Protein AF-0000000079817718 (afdb_homodimer)

Radius of gyration: 21.19 Å; Cα contacts (8 Å, |Δi|>4): 277; chains: 2; bounding box: 48×64×36 Å

Organism: NCBI:txid1608957

Sequence (232 aa):
MNALGEYIRTRREQLHDDDPAFSLRRTAQRIGVGAAYLSQVETGKQIPTNDRITALAEDLDLDPDTTLAMAGRVADDIVAVIAARPALFTDLIRQLRDLPDHAVARVVREVADGDWMNALGEYIRTRREQLHDDDPAFSLRRTAQRIGVGAAYLSQVETGKQIPTNDRITALAEDLDLDPDTTLAMAGRVADDIVAVIAARPALFTDLIRQLRDLPDHAVARVVREVADGDW

pLDDT: mean 95.84, std 6.9, range [46.47, 98.69]

Secondary structure (DSSP, 8-state):
--HHHHHHHHHHHHHHHH-GGGSHHHHHHHTTS-HHHHHHHHTTS----HHHHHHHHHHTT--HHHHHHHTT---HHHHHHHHHSHHHHHHHHHHHTTS-HHHHHHHHHHHHH---/--HHHHHHHHHHHHHHHH-GGGSHHHHHHHTTS-HHHHHHHHTTS----HHHHHHHHHHTT--HHHHHHHTT---HHHHHHHHHSHHHHHHHHHHHTTS-HHHHHHHHHHHHH---

InterPro domains:
  IPR001387 Cro/C1-type, helix-turn-helix domain [PS50943] (28-68)
  IPR001387 Cro/C1-type, helix-turn-helix domain [SM00530] (7-67)
  IPR001387 Cro/C1-type, helix-turn-helix domain [cd00093] (5-65)
  IPR010982 Lambda repressor-like, DNA-binding domain superfamily [G3DSA:1.10.260.40] (1-75)
  IPR010982 Lambda repressor-like, DNA-binding domain superfamily [SSF47413] (2-68)

Solvent-accessible surface area (backbone atoms only — not comparable to full-atom values): 12522 Å² total; per-residue (Å²): 112,38,66,36,14,46,55,51,43,53,52,36,50,60,49,24,76,79,34,74,66,35,35,69,56,48,42,18,52,76,71,70,49,49,44,67,55,50,51,29,28,36,54,47,77,40,84,73,53,72,68,53,47,37,50,52,18,56,74,65,75,42,59,42,54,54,50,33,20,47,68,66,36,72,54,68,70,58,39,50,52,34,32,74,42,27,73,62,45,54,53,40,52,63,66,50,62,83,48,54,70,72,54,53,50,48,52,41,49,48,61,71,68,46,85,115,109,38,65,36,13,46,53,51,43,54,52,36,50,60,48,24,77,79,33,75,67,35,35,69,56,50,41,18,51,76,71,71,48,50,45,67,55,49,50,30,29,37,53,47,76,38,84,73,52,70,68,52,48,36,49,51,19,56,75,66,74,43,58,41,56,55,50,32,18,47,67,66,34,71,54,68,71,59,41,49,54,36,34,74,42,28,72,61,44,54,53,39,52,60,65,50,61,81,49,54,69,71,55,54,52,49,53,39,48,46,60,70,68,46,85,116

Structure (mmCIF, N/CA/C/O backbone):
data_AF-0000000079817718-model_v1
#
loop_
_entity.id
_entity.type
_entity.pdbx_description
1 polymer 'Transcriptional regulator, XRE family'
#
loop_
_atom_site.group_PDB
_atom_site.id
_atom_site.type_symbol
_atom_site.label_atom_id
_atom_site.label_alt_id
_atom_site.label_comp_id
_atom_site.label_asym_id
_atom_site.label_entity_id
_atom_s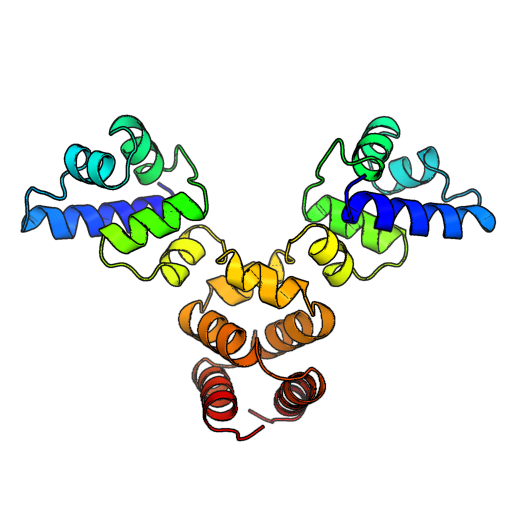ite.label_seq_id
_atom_site.pdbx_PDB_ins_code
_atom_site.Cartn_x
_atom_site.Cartn_y
_atom_site.Cartn_z
_atom_site.occupancy
_atom_site.B_iso_or_equiv
_atom_site.auth_seq_id
_atom_site.auth_comp_id
_atom_site.auth_asym_id
_atom_site.auth_atom_id
_atom_site.pdbx_PDB_model_num
ATOM 1 N N . MET A 1 1 ? 9.812 20.531 -8.172 1 69.69 1 MET A N 1
ATOM 2 C CA . MET A 1 1 ? 9.203 20.266 -6.867 1 69.69 1 MET A CA 1
ATOM 3 C C . MET A 1 1 ? 8.156 19.172 -6.973 1 69.69 1 MET A C 1
ATOM 5 O O . MET A 1 1 ? 7.488 19.031 -8 1 69.69 1 MET A O 1
ATOM 9 N N . ASN A 1 2 ? 8.297 18.125 -6.09 1 87.38 2 ASN A N 1
ATOM 10 C CA . ASN A 1 2 ? 7.281 17.062 -6.109 1 87.38 2 ASN A CA 1
ATOM 11 C C . ASN A 1 2 ? 6.141 17.375 -5.145 1 87.38 2 ASN A C 1
ATOM 13 O O . ASN A 1 2 ? 6.238 18.297 -4.332 1 87.38 2 ASN A O 1
ATOM 17 N N . ALA A 1 3 ? 5 16.781 -5.355 1 94.31 3 ALA A N 1
ATOM 18 C CA . ALA A 1 3 ? 3.775 17.078 -4.621 1 94.31 3 ALA A CA 1
ATOM 19 C C . ALA A 1 3 ? 3.994 16.953 -3.115 1 94.31 3 ALA A C 1
ATOM 21 O O . ALA A 1 3 ? 3.543 17.812 -2.348 1 94.31 3 ALA A O 1
ATOM 22 N N . LEU A 1 4 ? 4.75 15.938 -2.705 1 97.94 4 LEU A N 1
ATOM 23 C CA . LEU A 1 4 ? 5.008 15.742 -1.282 1 97.94 4 LEU A CA 1
ATOM 24 C C . LEU A 1 4 ? 5.855 16.875 -0.724 1 97.94 4 LEU A C 1
ATOM 26 O O . LEU A 1 4 ? 5.516 17.469 0.304 1 97.94 4 LEU A O 1
ATOM 30 N N . GLY A 1 5 ? 6.91 17.125 -1.369 1 98 5 GLY A N 1
ATOM 31 C CA . GLY A 1 5 ? 7.812 18.172 -0.922 1 98 5 GLY A CA 1
ATOM 32 C C . GLY A 1 5 ? 7.133 19.531 -0.788 1 98 5 GLY A C 1
ATOM 33 O O . GLY A 1 5 ? 7.305 20.219 0.218 1 98 5 GLY A O 1
ATOM 34 N N . GLU A 1 6 ? 6.375 19.922 -1.762 1 97.31 6 GLU A N 1
ATOM 35 C CA . GLU A 1 6 ? 5.656 21.188 -1.752 1 97.31 6 GLU A CA 1
ATOM 36 C C . GLU A 1 6 ? 4.637 21.234 -0.614 1 97.31 6 GLU A C 1
ATOM 38 O O . GLU A 1 6 ? 4.48 22.266 0.042 1 97.31 6 GLU A O 1
ATOM 43 N N . TYR A 1 7 ? 3.963 20.141 -0.404 1 97.94 7 TYR A N 1
ATOM 44 C CA . TYR A 1 7 ? 2.967 20.016 0.656 1 97.94 7 TYR A CA 1
ATOM 45 C C . TYR A 1 7 ? 3.598 20.25 2.023 1 97.94 7 TYR A C 1
ATOM 47 O O . TYR A 1 7 ? 3.07 21.016 2.834 1 97.94 7 TYR A O 1
ATOM 55 N N . ILE A 1 8 ? 4.711 19.656 2.244 1 98.19 8 ILE A N 1
ATOM 56 C CA . ILE A 1 8 ? 5.445 19.766 3.502 1 98.19 8 ILE A CA 1
ATOM 57 C C . ILE A 1 8 ? 5.98 21.188 3.676 1 98.19 8 ILE A C 1
ATOM 59 O O . ILE A 1 8 ? 5.785 21.797 4.723 1 98.19 8 ILE A O 1
ATOM 63 N N . ARG A 1 9 ? 6.555 21.719 2.648 1 98.12 9 ARG A N 1
ATOM 64 C CA . ARG A 1 9 ? 7.16 23.047 2.705 1 98.12 9 ARG A CA 1
ATOM 65 C C . ARG A 1 9 ? 6.109 24.109 2.99 1 98.12 9 ARG A C 1
ATOM 67 O O . ARG A 1 9 ? 6.305 24.969 3.857 1 98.12 9 ARG A O 1
ATOM 74 N N . THR A 1 10 ? 5.07 24.031 2.248 1 98.31 10 THR A N 1
ATOM 75 C CA . THR A 1 10 ? 4 25.016 2.395 1 98.31 10 THR A CA 1
ATOM 76 C C . THR A 1 10 ? 3.477 25.031 3.828 1 98.31 10 THR A C 1
ATOM 78 O O . THR A 1 10 ? 3.34 26.109 4.426 1 98.31 10 THR A O 1
ATOM 81 N N . ARG A 1 11 ? 3.236 23.828 4.367 1 98.5 11 ARG A N 1
ATOM 82 C CA . ARG A 1 11 ? 2.727 23.75 5.73 1 98.5 11 ARG A CA 1
ATOM 83 C C . ARG A 1 11 ? 3.754 24.266 6.73 1 98.5 11 ARG A C 1
ATOM 85 O O . ARG A 1 11 ? 3.41 25.031 7.637 1 98.5 11 ARG A O 1
ATOM 92 N N . ARG A 1 12 ? 4.996 23.828 6.594 1 98.62 12 ARG A N 1
ATOM 93 C CA . ARG A 1 12 ? 6.047 24.266 7.504 1 98.62 12 ARG A CA 1
ATOM 94 C C . ARG A 1 12 ? 6.168 25.781 7.5 1 98.62 12 ARG A C 1
ATOM 96 O O . ARG A 1 12 ? 6.273 26.406 8.562 1 98.62 12 ARG A O 1
ATOM 103 N N . GLU A 1 13 ? 6.129 26.391 6.301 1 98.56 13 GLU A N 1
ATOM 104 C CA . GLU A 1 13 ? 6.273 27.844 6.168 1 98.56 13 GLU A CA 1
ATOM 105 C C . GLU A 1 13 ? 5.082 28.578 6.789 1 98.56 13 GLU A C 1
ATOM 107 O O . GLU A 1 13 ? 5.246 29.641 7.391 1 98.56 13 GLU A O 1
ATOM 112 N N . GLN A 1 14 ? 3.938 28.031 6.594 1 98.56 14 GLN A N 1
ATOM 113 C CA . GLN A 1 14 ? 2.754 28.609 7.227 1 98.56 14 GLN A CA 1
ATOM 114 C C . GLN A 1 14 ? 2.916 28.656 8.742 1 98.56 14 GLN A C 1
ATOM 116 O O . GLN A 1 14 ? 2.594 29.672 9.375 1 98.56 14 GLN A O 1
ATOM 121 N N . LEU A 1 15 ? 3.398 27.562 9.289 1 98.38 15 LEU A N 1
ATOM 122 C CA . LEU A 1 15 ? 3.596 27.484 10.734 1 98.38 15 LEU A CA 1
ATOM 123 C C . LEU A 1 15 ? 4.719 28.422 11.18 1 98.38 15 LEU A C 1
ATOM 125 O O . LEU A 1 15 ? 4.656 29.016 12.258 1 98.38 15 LEU A O 1
ATOM 129 N N . HIS A 1 16 ? 5.695 28.562 10.344 1 98.19 16 HIS A N 1
ATOM 130 C CA . HIS A 1 16 ? 6.859 29.391 10.648 1 98.19 16 HIS A CA 1
ATOM 131 C C . HIS A 1 16 ? 6.473 30.875 10.758 1 98.19 16 HIS A C 1
ATOM 133 O O . HIS A 1 16 ? 7.074 31.609 11.531 1 98.19 16 HIS A O 1
ATOM 139 N N . ASP A 1 17 ? 5.516 31.328 10.008 1 97.88 17 ASP A N 1
ATOM 140 C CA . ASP A 1 17 ? 5.039 32.688 10.047 1 97.88 17 ASP A CA 1
ATOM 141 C C . ASP A 1 17 ? 4.648 33.094 11.469 1 97.88 17 ASP A C 1
ATOM 143 O O . ASP A 1 17 ? 4.836 34.25 11.867 1 97.88 17 ASP A O 1
ATOM 147 N N . ASP A 1 18 ? 4.203 32.188 12.203 1 97.31 18 ASP A N 1
ATOM 148 C CA . ASP A 1 18 ? 3.703 32.469 13.539 1 97.31 18 ASP A CA 1
ATOM 149 C C . ASP A 1 18 ? 4.684 32 14.609 1 97.31 18 ASP A C 1
ATOM 151 O O . ASP A 1 18 ? 4.645 32.469 15.75 1 97.31 18 ASP A O 1
ATOM 155 N N . ASP A 1 19 ? 5.461 31.062 14.273 1 97.88 19 ASP A N 1
ATOM 156 C CA . ASP A 1 19 ? 6.34 30.422 15.25 1 97.88 19 ASP A CA 1
ATOM 157 C C . ASP A 1 19 ? 7.703 30.109 14.641 1 97.88 19 ASP A C 1
ATOM 159 O O . ASP A 1 19 ? 7.828 29.188 13.828 1 97.88 19 ASP A O 1
ATOM 163 N N . PRO A 1 20 ? 8.68 30.766 15.094 1 96.69 20 PRO A N 1
ATOM 164 C CA . PRO A 1 20 ? 10.023 30.578 14.539 1 96.69 20 PRO A CA 1
ATOM 165 C C . PRO A 1 20 ? 10.547 29.156 14.727 1 96.69 20 PRO A C 1
ATOM 167 O O . PRO A 1 20 ? 11.516 28.75 14.078 1 96.69 20 PRO A O 1
ATOM 170 N N . ALA A 1 21 ? 9.891 28.406 15.516 1 97.62 21 ALA A N 1
ATOM 171 C CA . ALA A 1 21 ? 10.305 27.031 15.773 1 97.62 21 ALA A CA 1
ATOM 172 C C . ALA A 1 21 ? 10.102 26.156 14.547 1 97.62 21 ALA A C 1
ATOM 174 O O . ALA A 1 21 ? 10.633 25.031 14.477 1 97.62 21 ALA A O 1
ATOM 175 N N . PHE A 1 22 ? 9.453 26.703 13.57 1 98.56 22 PHE A N 1
ATOM 176 C CA . PHE A 1 22 ? 9.18 25.891 12.391 1 98.56 22 PHE A CA 1
ATOM 177 C C . PHE A 1 22 ? 10.055 26.328 11.227 1 98.56 22 PHE A C 1
ATOM 179 O O . PHE A 1 22 ? 9.703 26.125 10.062 1 98.56 22 PHE A O 1
ATOM 186 N N . SER A 1 23 ? 11.234 26.906 11.562 1 98.5 23 SER A N 1
ATOM 187 C CA . SER A 1 23 ? 12.25 27.078 10.531 1 98.5 23 SER A CA 1
ATOM 188 C C . SER A 1 23 ? 12.727 25.719 10 1 98.5 23 SER A C 1
ATOM 190 O O . SER A 1 23 ? 12.484 24.688 10.625 1 98.5 23 SER A O 1
ATOM 192 N N . LEU A 1 24 ? 13.328 25.75 8.797 1 98.56 24 LEU A N 1
ATOM 193 C CA . LEU A 1 24 ? 13.836 24.5 8.227 1 98.56 24 LEU A CA 1
ATOM 194 C C . LEU A 1 24 ? 14.773 23.797 9.195 1 98.56 24 LEU A C 1
ATOM 196 O O . LEU A 1 24 ? 14.625 22.594 9.453 1 98.56 24 LEU A O 1
ATOM 200 N N . ARG A 1 25 ? 15.688 24.547 9.828 1 98.38 25 ARG A N 1
ATOM 201 C CA . ARG A 1 25 ? 16.703 23.984 10.719 1 98.38 25 ARG A CA 1
ATOM 202 C C . ARG A 1 25 ? 16.078 23.422 11.984 1 98.38 25 ARG A C 1
ATOM 204 O O . ARG A 1 25 ? 16.391 22.312 12.391 1 98.38 25 ARG A O 1
ATOM 211 N N . ARG A 1 26 ? 15.203 24.125 12.555 1 98.56 26 ARG A N 1
ATOM 212 C CA . ARG A 1 26 ? 14.594 23.688 13.812 1 98.56 26 ARG A CA 1
ATOM 213 C C . ARG A 1 26 ? 13.656 22.516 13.586 1 98.56 26 ARG A C 1
ATOM 215 O O . ARG A 1 26 ? 13.594 21.594 14.406 1 98.56 26 ARG A O 1
ATOM 222 N N . THR A 1 27 ? 12.891 22.516 12.523 1 98.5 27 THR A N 1
ATOM 223 C CA . THR A 1 27 ? 12.039 21.391 12.164 1 98.5 27 THR A CA 1
ATOM 224 C C . THR A 1 27 ? 12.875 20.125 11.953 1 98.5 27 THR A C 1
ATOM 226 O O . THR A 1 27 ? 12.547 19.062 12.477 1 98.5 27 THR A O 1
ATOM 229 N N . ALA A 1 28 ? 13.938 20.219 11.156 1 98.5 28 ALA A N 1
ATOM 230 C CA . ALA A 1 28 ? 14.836 19.109 10.883 1 98.5 28 ALA A CA 1
ATOM 231 C C . ALA A 1 28 ? 15.359 18.5 12.188 1 98.5 28 ALA A C 1
ATOM 233 O O . ALA A 1 28 ? 15.367 17.281 12.352 1 98.5 28 ALA A O 1
ATOM 234 N N . GLN A 1 29 ? 15.719 19.344 13.102 1 98.06 29 GLN A N 1
ATOM 235 C CA . GLN A 1 29 ? 16.234 18.906 14.391 1 98.06 29 GLN A CA 1
ATOM 236 C C . GLN A 1 29 ? 15.18 18.125 15.172 1 98.06 29 GLN A C 1
ATOM 238 O O . GLN A 1 29 ? 15.484 17.078 15.75 1 98.06 29 GLN A O 1
ATOM 243 N N . ARG A 1 30 ? 13.945 18.547 15.195 1 97.31 30 ARG A N 1
ATOM 244 C CA . ARG A 1 30 ? 12.875 17.922 15.953 1 97.31 30 ARG A CA 1
ATOM 245 C C . ARG A 1 30 ? 12.57 16.531 15.414 1 97.31 30 ARG A C 1
ATOM 247 O O . ARG A 1 30 ? 12.227 15.617 16.172 1 97.31 30 ARG A O 1
ATOM 254 N N . ILE A 1 31 ? 12.766 16.375 14.094 1 96.75 31 ILE A N 1
ATOM 255 C CA . ILE A 1 31 ? 12.414 15.086 13.531 1 96.75 31 ILE A CA 1
ATOM 256 C C . ILE A 1 31 ? 13.664 14.211 13.414 1 96.75 31 ILE A C 1
ATOM 258 O O . ILE A 1 31 ? 13.617 13.125 12.836 1 96.75 31 ILE A O 1
ATOM 262 N N . GLY A 1 32 ? 14.789 14.742 13.789 1 97.5 32 GLY A N 1
ATOM 263 C CA . GLY A 1 32 ? 15.992 13.938 13.953 1 97.5 32 GLY A CA 1
ATOM 264 C C . GLY A 1 32 ? 16.781 13.789 12.664 1 97.5 32 GLY A C 1
ATOM 265 O O . GLY A 1 32 ? 17.375 12.734 12.414 1 97.5 32 GLY A O 1
ATOM 266 N N . VAL A 1 33 ? 16.75 14.766 11.805 1 97.88 33 VAL A N 1
ATOM 267 C CA . VAL A 1 33 ? 17.516 14.719 10.57 1 97.88 33 VAL A CA 1
ATOM 268 C C . VAL A 1 33 ? 18.297 16.016 10.398 1 97.88 33 VAL A C 1
ATOM 270 O O . VAL A 1 33 ? 18.188 16.938 11.219 1 97.88 33 VAL A O 1
ATOM 273 N N . GLY A 1 34 ? 19.109 16.141 9.375 1 98.06 34 GLY A N 1
ATOM 274 C CA . GLY A 1 34 ? 19.828 17.359 9.047 1 98.06 34 GLY A CA 1
ATOM 275 C C . GLY A 1 34 ? 19.016 18.328 8.203 1 98.06 34 GLY A C 1
ATOM 276 O O . GLY A 1 34 ? 18.125 17.906 7.453 1 98.06 34 GLY A O 1
ATOM 277 N N . ALA A 1 35 ? 19.391 19.609 8.367 1 98.31 35 ALA A N 1
ATOM 278 C CA . ALA A 1 35 ? 18.688 20.641 7.594 1 98.31 35 ALA A CA 1
ATOM 279 C C . ALA A 1 35 ? 18.844 20.406 6.094 1 98.31 35 ALA A C 1
ATOM 281 O O . ALA A 1 35 ? 17.922 20.656 5.32 1 98.31 35 ALA A O 1
ATOM 282 N N . ALA A 1 36 ? 19.953 19.938 5.707 1 98.44 36 ALA A N 1
ATOM 283 C CA . ALA A 1 36 ? 20.188 19.656 4.289 1 98.44 36 ALA A CA 1
ATOM 284 C C . ALA A 1 36 ? 19.25 18.578 3.775 1 98.44 36 ALA A C 1
ATOM 286 O O . ALA A 1 36 ? 18.734 18.672 2.66 1 98.44 36 ALA A O 1
ATOM 287 N N . TYR A 1 37 ? 19.062 17.547 4.566 1 98.25 37 TYR A N 1
ATOM 288 C CA . TYR A 1 37 ? 18.156 16.469 4.215 1 98.25 37 TYR A CA 1
ATOM 289 C C . TYR A 1 37 ? 16.734 16.984 4.027 1 98.25 37 TYR A C 1
ATOM 291 O O . TYR A 1 37 ? 16.094 16.688 3.016 1 98.25 37 TYR A O 1
ATOM 299 N N . LEU A 1 38 ? 16.25 17.703 5.023 1 98.44 38 LEU A N 1
ATOM 300 C CA . LEU A 1 38 ? 14.883 18.219 4.934 1 98.44 38 LEU A CA 1
ATOM 301 C C . LEU A 1 38 ? 14.727 19.141 3.725 1 98.44 38 LEU A C 1
ATOM 303 O O . LEU A 1 38 ? 13.688 19.125 3.057 1 98.44 38 LEU A O 1
ATOM 307 N N . SER A 1 39 ? 15.734 19.969 3.396 1 98.44 39 SER A N 1
ATOM 308 C CA . SER A 1 39 ? 15.703 20.812 2.207 1 98.44 39 SER A CA 1
ATOM 309 C C . SER A 1 39 ? 15.547 19.969 0.939 1 98.44 39 SER A C 1
ATOM 311 O O . SER A 1 39 ? 14.758 20.312 0.057 1 98.44 39 SER A O 1
ATOM 313 N N . GLN A 1 40 ? 16.281 18.875 0.877 1 98.31 40 GLN A N 1
ATOM 314 C CA . GLN A 1 40 ? 16.219 18 -0.283 1 98.31 40 GLN A CA 1
ATOM 315 C C . GLN A 1 40 ? 14.836 17.344 -0.396 1 98.31 40 GLN A C 1
ATOM 317 O O . GLN A 1 40 ? 14.336 17.141 -1.502 1 98.31 40 GLN A O 1
ATOM 322 N N . VAL A 1 41 ? 14.227 16.984 0.72 1 98.06 41 VAL A N 1
ATOM 323 C CA . VAL A 1 41 ? 12.875 16.438 0.737 1 98.06 41 VAL A CA 1
ATOM 324 C C . VAL A 1 41 ? 11.891 17.469 0.201 1 98.06 41 VAL A C 1
ATOM 326 O O . VAL A 1 41 ? 11.078 17.172 -0.677 1 98.06 41 VAL A O 1
ATOM 329 N N . GLU A 1 42 ? 12.039 18.703 0.683 1 98.19 42 GLU A N 1
ATOM 330 C CA . GLU A 1 42 ? 11.078 19.75 0.34 1 98.19 42 GLU A CA 1
ATOM 331 C C . GLU A 1 42 ? 11.203 20.156 -1.124 1 98.19 42 GLU A C 1
ATOM 333 O O . GLU A 1 42 ? 10.242 20.641 -1.728 1 98.19 42 GLU A O 1
ATOM 338 N N . THR A 1 43 ? 12.414 19.953 -1.715 1 96.62 43 THR A N 1
ATOM 339 C CA . THR A 1 43 ? 12.648 20.359 -3.1 1 96.62 43 THR A CA 1
ATOM 340 C C . THR A 1 43 ? 12.531 19.156 -4.035 1 96.62 43 THR A C 1
ATOM 342 O O . THR A 1 43 ? 12.711 19.281 -5.246 1 96.62 43 THR A O 1
ATOM 345 N N . GLY A 1 44 ? 12.25 17.984 -3.527 1 96.44 44 GLY A N 1
ATOM 346 C CA . GLY A 1 44 ? 11.977 16.797 -4.336 1 96.44 44 GLY A CA 1
ATOM 347 C C . GLY A 1 44 ? 13.227 16.031 -4.711 1 96.44 44 GLY A C 1
ATOM 348 O O . GLY A 1 44 ? 13.164 15.086 -5.5 1 96.44 44 GLY A O 1
ATOM 349 N N . LYS A 1 45 ? 14.375 16.312 -4.102 1 96.94 45 LYS A N 1
ATOM 350 C CA . LYS A 1 45 ? 15.648 15.664 -4.418 1 96.94 45 LYS A CA 1
ATOM 351 C C . LYS A 1 45 ? 15.836 14.391 -3.602 1 96.94 45 LYS A C 1
ATOM 353 O O . LYS A 1 45 ? 16.688 13.562 -3.926 1 96.94 45 LYS A O 1
ATOM 358 N N . GLN A 1 46 ? 15.102 14.242 -2.564 1 96.44 46 GLN A N 1
ATOM 359 C CA . GLN A 1 46 ? 15.102 13.062 -1.704 1 96.44 46 GLN A CA 1
ATOM 360 C C . GLN A 1 46 ? 13.68 12.594 -1.413 1 96.44 46 GLN A C 1
ATOM 362 O O . GLN A 1 46 ? 12.812 13.398 -1.075 1 96.44 46 GLN A O 1
ATOM 367 N N . ILE A 1 47 ? 13.477 11.281 -1.563 1 92.25 47 ILE A N 1
ATOM 368 C CA . ILE A 1 47 ? 12.195 10.695 -1.195 1 92.25 47 ILE A CA 1
ATOM 369 C C . ILE A 1 47 ? 12.297 10.055 0.186 1 92.25 47 ILE A C 1
ATOM 371 O O . ILE A 1 47 ? 12.961 9.023 0.352 1 92.25 47 ILE A O 1
ATOM 375 N N . PRO A 1 48 ? 11.672 10.609 1.114 1 97.06 48 PRO A N 1
ATOM 376 C CA . PRO A 1 48 ? 11.773 10.078 2.475 1 97.06 48 PRO A CA 1
ATOM 377 C C . PRO A 1 48 ? 11.055 8.75 2.648 1 97.06 48 PRO A C 1
ATOM 379 O O . PRO A 1 48 ? 10.164 8.422 1.86 1 97.06 48 PRO A O 1
ATOM 382 N N . THR A 1 49 ? 11.453 7.91 3.615 1 96.75 49 THR A N 1
ATOM 383 C CA . THR A 1 49 ? 10.773 6.672 3.98 1 96.75 49 THR A CA 1
ATOM 384 C C . THR A 1 49 ? 9.398 6.965 4.574 1 96.75 49 THR A C 1
ATOM 386 O O . THR A 1 49 ? 9.086 8.109 4.91 1 96.75 49 THR A O 1
ATOM 389 N N . ASN A 1 50 ? 8.594 5.938 4.688 1 97.88 50 ASN A N 1
ATOM 390 C CA . ASN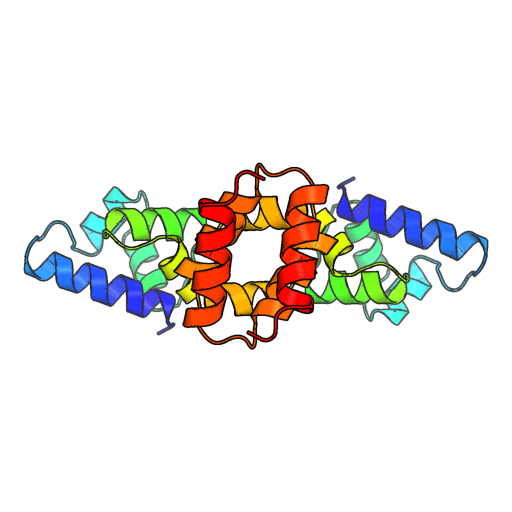 A 1 50 ? 7.281 6.082 5.305 1 97.88 50 ASN A CA 1
ATOM 391 C C . ASN A 1 50 ? 7.387 6.613 6.73 1 97.88 50 ASN A C 1
ATOM 393 O O . ASN A 1 50 ? 6.598 7.465 7.145 1 97.88 50 ASN A O 1
ATOM 397 N N . ASP A 1 51 ? 8.352 6.086 7.438 1 97.44 51 ASP A N 1
ATOM 398 C CA . ASP A 1 51 ? 8.539 6.508 8.82 1 97.44 51 ASP A CA 1
ATOM 399 C C . ASP A 1 51 ? 8.867 7.996 8.898 1 97.44 51 ASP A C 1
ATOM 401 O O . ASP A 1 51 ? 8.367 8.703 9.781 1 97.44 51 ASP A O 1
ATOM 405 N N . ARG A 1 52 ? 9.664 8.445 7.988 1 97.69 52 ARG A N 1
ATOM 406 C CA . ARG A 1 52 ? 10.055 9.852 7.977 1 97.69 52 ARG A CA 1
ATOM 407 C C . ARG A 1 52 ? 8.891 10.75 7.574 1 97.69 52 ARG A C 1
ATOM 409 O O . ARG A 1 52 ? 8.695 11.82 8.148 1 97.69 52 ARG A O 1
ATOM 416 N N . ILE A 1 53 ? 8.164 10.297 6.602 1 98.25 53 ILE A N 1
ATOM 417 C CA . ILE A 1 53 ? 6.984 11.047 6.176 1 98.25 53 ILE A CA 1
ATOM 418 C C . ILE A 1 53 ? 6 11.164 7.336 1 98.25 53 ILE A C 1
ATOM 420 O O . ILE A 1 53 ? 5.465 12.242 7.594 1 98.25 53 ILE A O 1
ATOM 424 N N . THR A 1 54 ? 5.805 10.086 8.031 1 98.5 54 THR A N 1
ATOM 425 C CA . THR A 1 54 ? 4.887 10.07 9.164 1 98.5 54 THR A CA 1
ATOM 426 C C . THR A 1 54 ? 5.367 11.008 10.266 1 98.5 54 THR A C 1
ATOM 428 O O . THR A 1 54 ? 4.586 11.789 10.812 1 98.5 54 THR A O 1
ATOM 431 N N . ALA A 1 55 ? 6.625 10.961 10.539 1 98.06 55 ALA A N 1
ATOM 432 C CA . ALA A 1 55 ? 7.195 11.836 11.562 1 98.06 55 ALA A CA 1
ATOM 433 C C . ALA A 1 55 ? 7.023 13.305 11.195 1 98.06 55 ALA A C 1
ATOM 435 O O . ALA A 1 55 ? 6.66 14.125 12.039 1 98.06 55 ALA A O 1
ATOM 436 N N . LEU A 1 56 ? 7.27 13.648 9.938 1 98.31 56 LEU A N 1
ATOM 437 C CA . LEU A 1 56 ? 7.117 15.016 9.461 1 98.31 56 LEU A CA 1
ATOM 438 C C . LEU A 1 56 ? 5.664 15.469 9.547 1 98.31 56 LEU A C 1
ATOM 440 O O . LEU A 1 56 ? 5.383 16.594 9.984 1 98.31 56 LEU A O 1
ATOM 444 N N . ALA A 1 57 ? 4.812 14.594 9.094 1 98.69 57 ALA A N 1
ATOM 445 C CA . ALA A 1 57 ? 3.385 14.906 9.141 1 98.69 57 ALA A CA 1
ATOM 446 C C . ALA A 1 57 ? 2.945 15.219 10.57 1 98.69 57 ALA A C 1
ATOM 448 O O . ALA A 1 57 ? 2.279 16.234 10.812 1 98.69 57 ALA A O 1
ATOM 449 N N . GLU A 1 58 ? 3.354 14.414 11.508 1 98.5 58 GLU A N 1
ATOM 450 C CA . GLU A 1 58 ? 2.996 14.594 12.914 1 98.5 58 GLU A CA 1
ATOM 451 C C . GLU A 1 58 ? 3.586 15.883 13.469 1 98.5 58 GLU A C 1
ATOM 453 O O . GLU A 1 58 ? 2.896 16.641 14.164 1 98.5 58 GLU A O 1
ATOM 458 N N . ASP A 1 59 ? 4.797 16.188 13.117 1 98.5 59 ASP A N 1
ATOM 459 C CA . ASP A 1 59 ? 5.469 17.391 13.586 1 98.5 59 ASP A CA 1
ATOM 460 C C . ASP A 1 59 ? 4.754 18.641 13.086 1 98.5 59 ASP A C 1
ATOM 462 O O . ASP A 1 59 ? 4.715 19.656 13.781 1 98.5 59 ASP A O 1
ATOM 466 N N . LEU A 1 60 ? 4.176 18.562 11.953 1 98.62 60 LEU A N 1
ATOM 467 C CA . LEU A 1 60 ? 3.588 19.719 11.297 1 98.62 60 LEU A CA 1
ATOM 468 C C . LEU A 1 60 ? 2.07 19.719 11.445 1 98.62 60 LEU A C 1
ATOM 470 O O . LEU A 1 60 ? 1.374 20.469 10.758 1 98.62 60 LEU A O 1
ATOM 474 N N . ASP A 1 61 ? 1.566 18.844 12.242 1 98 61 ASP A N 1
ATOM 475 C CA . ASP A 1 61 ? 0.137 18.719 12.516 1 98 61 ASP A CA 1
ATOM 476 C C . ASP A 1 61 ? -0.642 18.422 11.234 1 98 61 ASP A C 1
ATOM 478 O O . ASP A 1 61 ? -1.681 19.031 10.977 1 98 61 ASP A O 1
ATOM 482 N N . LEU A 1 62 ? -0.053 17.594 10.414 1 98.31 62 LEU A N 1
ATOM 483 C CA . LEU A 1 62 ? -0.696 17.062 9.219 1 98.31 62 LEU A CA 1
ATOM 484 C C . LEU A 1 62 ? -1.186 15.641 9.453 1 98.31 62 LEU A C 1
ATOM 486 O O . LEU A 1 62 ? -0.678 14.945 10.328 1 98.31 62 LEU A O 1
ATOM 490 N N . ASP A 1 63 ? -2.195 15.211 8.648 1 98.38 63 ASP A N 1
ATOM 491 C CA . ASP A 1 63 ? -2.637 13.812 8.672 1 98.38 63 ASP A CA 1
ATOM 492 C C . ASP A 1 63 ? -1.62 12.906 7.98 1 98.38 63 ASP A C 1
ATOM 494 O O . ASP A 1 63 ? -1.314 13.094 6.801 1 98.38 63 ASP A O 1
ATOM 498 N N . PRO A 1 64 ? -1.101 11.93 8.719 1 98.38 64 PRO A N 1
ATOM 499 C CA . PRO A 1 64 ? -0.054 11.078 8.148 1 98.38 64 PRO A CA 1
ATOM 500 C C . PRO A 1 64 ? -0.518 10.336 6.898 1 98.38 64 PRO A C 1
ATOM 502 O O . PRO A 1 64 ? 0.237 10.219 5.93 1 98.38 64 PRO A O 1
ATOM 505 N N . ASP A 1 65 ? -1.731 9.852 6.875 1 98.69 65 ASP A N 1
ATOM 506 C CA . ASP A 1 65 ? -2.219 9.094 5.73 1 98.69 65 ASP A CA 1
ATOM 507 C C . ASP A 1 65 ? -2.324 9.977 4.488 1 98.69 65 ASP A C 1
ATOM 509 O O . ASP A 1 65 ? -1.939 9.562 3.393 1 98.69 65 ASP A O 1
ATOM 513 N N . THR A 1 66 ? -2.855 11.156 4.695 1 98.19 66 THR A N 1
ATOM 514 C CA . THR A 1 66 ? -2.939 12.117 3.598 1 98.19 66 THR A CA 1
ATOM 515 C C . THR A 1 66 ? -1.546 12.508 3.111 1 98.19 66 THR A C 1
ATOM 517 O O . THR A 1 66 ? -1.317 12.641 1.907 1 98.19 66 THR A O 1
ATOM 520 N N . THR A 1 67 ? -0.587 12.688 4.035 1 98.56 67 THR A N 1
ATOM 521 C CA . THR A 1 67 ? 0.772 13.078 3.674 1 98.56 67 THR A CA 1
ATOM 522 C C . THR A 1 67 ? 1.461 11.961 2.893 1 98.56 67 THR A C 1
ATOM 524 O O . THR A 1 67 ? 2.117 12.219 1.88 1 98.56 67 THR A O 1
ATOM 527 N N . LEU A 1 68 ? 1.265 10.719 3.328 1 98.44 68 LEU A N 1
ATOM 528 C CA . LEU A 1 68 ? 1.79 9.57 2.6 1 98.44 68 LEU A CA 1
ATOM 529 C C . LEU A 1 68 ? 1.189 9.492 1.2 1 98.44 68 LEU A C 1
ATOM 531 O O . LEU A 1 68 ? 1.895 9.195 0.234 1 98.44 68 LEU A O 1
ATOM 535 N N . ALA A 1 69 ? -0.083 9.797 1.11 1 98 69 ALA A N 1
ATOM 536 C CA . ALA A 1 69 ? -0.779 9.758 -0.173 1 98 69 ALA A CA 1
ATOM 537 C C . ALA A 1 69 ? -0.158 10.742 -1.164 1 98 69 ALA A C 1
ATOM 539 O O . ALA A 1 69 ? -0.112 10.469 -2.367 1 98 69 ALA A O 1
ATOM 540 N N . MET A 1 70 ? 0.379 11.891 -0.626 1 96.75 70 MET A N 1
ATOM 541 C CA . MET A 1 70 ? 1.039 12.875 -1.479 1 96.75 70 MET A CA 1
ATOM 542 C C . MET A 1 70 ? 2.283 12.281 -2.133 1 96.75 70 MET A C 1
ATOM 544 O O . MET A 1 70 ? 2.734 12.758 -3.172 1 96.75 70 MET A O 1
ATOM 548 N N . ALA A 1 71 ? 2.846 11.273 -1.529 1 96.25 71 ALA A N 1
ATOM 549 C CA . ALA A 1 71 ? 4.016 10.586 -2.074 1 96.25 71 ALA A CA 1
ATOM 550 C C . ALA A 1 71 ? 3.605 9.336 -2.842 1 96.25 71 ALA A C 1
ATOM 552 O O . ALA A 1 71 ? 4.457 8.539 -3.246 1 96.25 71 ALA A O 1
ATOM 553 N N . GLY A 1 72 ? 2.271 9.102 -2.986 1 95.81 72 GLY A N 1
ATOM 554 C CA . GLY A 1 72 ? 1.811 7.883 -3.629 1 95.81 72 GLY A CA 1
ATOM 555 C C . GLY A 1 72 ? 2.041 6.641 -2.787 1 95.81 72 GLY A C 1
ATOM 556 O O . GLY A 1 72 ? 2.275 5.559 -3.322 1 95.81 72 GLY A O 1
ATOM 557 N N . ARG A 1 73 ? 1.959 6.82 -1.483 1 97.06 73 ARG A N 1
ATOM 558 C CA . ARG A 1 73 ? 2.23 5.719 -0.564 1 97.06 73 ARG A CA 1
ATOM 559 C C . ARG A 1 73 ? 1.07 5.52 0.406 1 97.06 73 ARG A C 1
ATOM 561 O O . ARG A 1 73 ? 0.191 6.375 0.516 1 97.06 73 ARG A O 1
ATOM 568 N N . VAL A 1 74 ? 1.105 4.348 0.988 1 98.12 74 VAL A N 1
ATOM 569 C CA . VAL A 1 74 ? 0.146 4.016 2.035 1 98.12 74 VAL A CA 1
ATOM 570 C C . VAL A 1 74 ? 0.89 3.566 3.293 1 98.12 74 VAL A C 1
ATOM 572 O O . VAL A 1 74 ? 2.037 3.123 3.217 1 98.12 74 VAL A O 1
ATOM 575 N N . ALA A 1 75 ? 0.251 3.801 4.469 1 98.25 75 ALA A N 1
ATOM 576 C CA . ALA A 1 75 ? 0.881 3.475 5.746 1 98.25 75 ALA A CA 1
ATOM 577 C C . ALA A 1 75 ? 1.191 1.983 5.84 1 98.25 75 ALA A C 1
ATOM 579 O O . ALA A 1 75 ? 0.451 1.154 5.305 1 98.25 75 ALA A O 1
ATOM 580 N N . ASP A 1 76 ? 2.234 1.665 6.59 1 97.81 76 ASP A N 1
ATOM 581 C CA . ASP A 1 76 ? 2.699 0.286 6.711 1 97.81 76 ASP A CA 1
ATOM 582 C C . ASP A 1 76 ? 1.633 -0.596 7.355 1 97.81 76 ASP A C 1
ATOM 584 O O . ASP A 1 76 ? 1.511 -1.776 7.023 1 97.81 76 ASP A O 1
ATOM 588 N N . ASP A 1 77 ? 0.993 -0.053 8.32 1 98.06 77 ASP A N 1
ATOM 589 C CA . ASP A 1 77 ? -0.026 -0.861 8.984 1 98.06 77 ASP A CA 1
ATOM 590 C C . ASP A 1 77 ? -1.174 -1.188 8.031 1 98.06 77 ASP A C 1
ATOM 592 O O . ASP A 1 77 ? -1.771 -2.264 8.117 1 98.06 77 ASP A O 1
ATOM 596 N N . ILE A 1 78 ? -1.508 -0.27 7.105 1 98.62 78 ILE A N 1
ATOM 597 C CA . ILE A 1 78 ? -2.541 -0.508 6.102 1 98.62 78 ILE A CA 1
ATOM 598 C C . ILE A 1 78 ? -2.09 -1.613 5.148 1 98.62 78 ILE A C 1
ATOM 600 O O . ILE A 1 78 ? -2.863 -2.52 4.832 1 98.62 78 ILE A O 1
ATOM 604 N N . VAL A 1 79 ? -0.848 -1.574 4.73 1 98.62 79 VAL A N 1
ATOM 605 C CA . VAL A 1 79 ? -0.293 -2.613 3.867 1 98.62 79 VAL A CA 1
ATOM 606 C C . VAL A 1 79 ? -0.384 -3.967 4.566 1 98.62 79 VAL A C 1
ATOM 608 O O . VAL A 1 79 ? -0.76 -4.969 3.949 1 98.62 79 VAL A O 1
ATOM 611 N N . ALA A 1 80 ? -0.089 -3.969 5.824 1 98.19 80 ALA A N 1
ATOM 612 C CA . ALA A 1 80 ? -0.101 -5.211 6.59 1 98.19 80 ALA A CA 1
ATOM 613 C C . ALA A 1 80 ? -1.507 -5.805 6.652 1 98.19 80 ALA A C 1
ATOM 615 O O . ALA A 1 80 ? -1.678 -7.023 6.562 1 98.19 80 ALA A O 1
ATOM 616 N N . VAL A 1 81 ? -2.475 -4.973 6.852 1 98.44 81 VAL A N 1
ATOM 617 C CA . VAL A 1 81 ? -3.857 -5.43 6.922 1 98.44 81 VAL A CA 1
ATOM 618 C C . VAL A 1 81 ? -4.266 -6.047 5.586 1 98.44 81 VAL A C 1
ATOM 620 O O . VAL A 1 81 ? -4.863 -7.125 5.547 1 98.44 81 VAL A O 1
ATOM 623 N N . ILE A 1 82 ? -3.916 -5.41 4.477 1 98.62 82 ILE A N 1
ATOM 624 C CA . ILE A 1 82 ? -4.281 -5.883 3.146 1 98.62 82 ILE A CA 1
ATOM 625 C C . ILE A 1 82 ? -3.551 -7.191 2.846 1 98.62 82 ILE A C 1
ATOM 627 O O . ILE A 1 82 ? -4.152 -8.141 2.34 1 98.62 82 ILE A O 1
ATOM 631 N N . ALA A 1 83 ? -2.27 -7.219 3.266 1 97.94 83 ALA A N 1
ATOM 632 C CA . ALA A 1 83 ? -1.433 -8.375 2.961 1 97.94 83 ALA A CA 1
ATOM 633 C C . ALA A 1 83 ? -1.9 -9.609 3.727 1 97.94 83 ALA A C 1
ATOM 635 O O . ALA A 1 83 ? -1.718 -10.742 3.266 1 97.94 83 ALA A O 1
ATOM 636 N N . ALA A 1 84 ? -2.539 -9.445 4.82 1 97.38 84 ALA A N 1
ATOM 637 C CA . ALA A 1 84 ? -3.004 -10.562 5.637 1 97.38 84 ALA A CA 1
ATOM 638 C C . ALA A 1 84 ? -4.207 -11.242 4.992 1 97.38 84 ALA A C 1
ATOM 640 O O . ALA A 1 84 ? -4.434 -12.438 5.195 1 97.38 84 ALA A O 1
ATOM 641 N N . ARG A 1 85 ? -4.996 -10.539 4.234 1 98 85 ARG A N 1
ATOM 642 C CA . ARG A 1 85 ? -6.16 -11.047 3.52 1 98 85 ARG A CA 1
ATOM 643 C C . ARG A 1 85 ? -6.289 -10.398 2.145 1 98 85 ARG A C 1
ATOM 645 O O . ARG A 1 85 ? -7.285 -9.734 1.854 1 98 85 ARG A O 1
ATOM 652 N N . PRO A 1 86 ? -5.348 -10.68 1.28 1 98 86 PRO A N 1
ATOM 653 C CA . PRO A 1 86 ? -5.223 -9.891 0.051 1 98 86 PRO A CA 1
ATOM 654 C C . PRO A 1 86 ? -6.43 -10.047 -0.872 1 98 86 PRO A C 1
ATOM 656 O O . PRO A 1 86 ? -6.875 -9.062 -1.477 1 98 86 PRO A O 1
ATOM 659 N N . ALA A 1 87 ? -7.016 -11.227 -0.955 1 96.5 87 ALA A N 1
ATOM 660 C CA . ALA A 1 87 ? -8.141 -11.438 -1.859 1 96.5 87 ALA A CA 1
ATOM 661 C C . ALA A 1 87 ? -9.352 -10.602 -1.438 1 96.5 87 ALA A C 1
ATOM 663 O O . ALA A 1 87 ? -9.992 -9.969 -2.275 1 96.5 87 ALA A O 1
ATOM 664 N N . LEU A 1 88 ? -9.602 -10.508 -0.159 1 96.75 88 LEU A N 1
ATOM 665 C CA . LEU A 1 88 ? -10.773 -9.805 0.361 1 96.75 88 LEU A CA 1
ATOM 666 C C . LEU A 1 88 ? -10.609 -8.297 0.202 1 96.75 88 LEU A C 1
ATOM 668 O O . LEU A 1 88 ? -11.508 -7.625 -0.306 1 96.75 88 LEU A O 1
ATOM 672 N N . PHE A 1 89 ? -9.477 -7.805 0.562 1 98.31 89 PHE A N 1
ATOM 673 C CA . PHE A 1 89 ? -9.297 -6.359 0.616 1 98.31 89 PHE A CA 1
ATO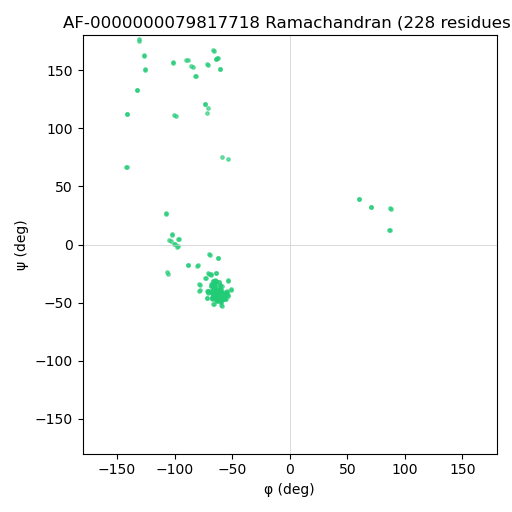M 674 C C . PHE A 1 89 ? -9.078 -5.789 -0.781 1 98.31 89 PHE A C 1
ATOM 676 O O . PHE A 1 89 ? -9.594 -4.715 -1.104 1 98.31 89 PHE A O 1
ATOM 683 N N . THR A 1 90 ? -8.328 -6.445 -1.672 1 98.38 90 THR A N 1
ATOM 684 C CA . THR A 1 90 ? -8.102 -5.906 -3.008 1 98.38 90 THR A CA 1
ATOM 685 C C . THR A 1 90 ? -9.406 -5.887 -3.807 1 98.38 90 THR A C 1
ATOM 687 O O . THR A 1 90 ? -9.664 -4.938 -4.551 1 98.38 90 THR A O 1
ATOM 690 N N . ASP A 1 91 ? -10.227 -6.977 -3.639 1 96.25 91 ASP A N 1
ATOM 691 C CA . ASP A 1 91 ? -11.531 -7.008 -4.281 1 96.25 91 ASP A CA 1
ATOM 692 C C . ASP A 1 91 ? -12.406 -5.852 -3.805 1 96.25 91 ASP A C 1
ATOM 694 O O . ASP A 1 91 ? -13.016 -5.148 -4.617 1 96.25 91 ASP A O 1
ATOM 698 N N . LEU A 1 92 ? -12.5 -5.621 -2.48 1 96.94 92 LEU A N 1
ATOM 699 C CA . LEU A 1 92 ? -13.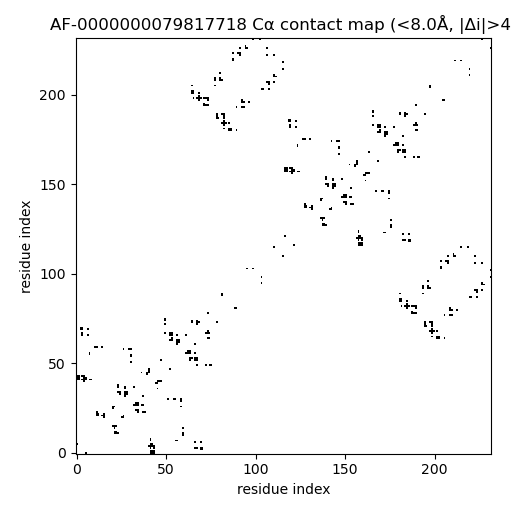289 -4.555 -1.885 1 96.94 92 LEU A CA 1
ATOM 700 C C . LEU A 1 92 ? -12.852 -3.191 -2.41 1 96.94 92 LEU A C 1
ATOM 702 O O . LEU A 1 92 ? -13.68 -2.396 -2.861 1 96.94 92 LEU A O 1
ATOM 706 N N . ILE A 1 93 ? -11.555 -2.928 -2.439 1 98.44 93 ILE A N 1
ATOM 707 C CA . ILE A 1 93 ? -11 -1.633 -2.816 1 98.44 93 ILE A CA 1
ATOM 708 C C . ILE A 1 93 ? -11.266 -1.369 -4.297 1 98.44 93 ILE A C 1
ATOM 710 O O . ILE A 1 93 ? -11.641 -0.259 -4.68 1 98.44 93 ILE A O 1
ATOM 714 N N . ARG A 1 94 ? -11.117 -2.381 -5.168 1 97.44 94 ARG A N 1
ATOM 715 C CA . ARG A 1 94 ? -11.367 -2.217 -6.594 1 97.44 94 ARG A CA 1
ATOM 716 C C . ARG A 1 94 ? -12.844 -1.944 -6.863 1 97.44 94 ARG A C 1
ATOM 718 O O . ARG A 1 94 ? -13.18 -1.171 -7.762 1 97.44 94 ARG A O 1
ATOM 725 N N . GLN A 1 95 ? -13.719 -2.527 -6.117 1 95.5 95 GLN A N 1
ATOM 726 C CA . GLN A 1 95 ? -15.156 -2.291 -6.262 1 95.5 95 GLN A CA 1
ATOM 727 C C . GLN A 1 95 ? -15.523 -0.875 -5.832 1 95.5 95 GLN A C 1
ATOM 729 O O . GLN A 1 95 ? -16.422 -0.257 -6.418 1 95.5 95 GLN A O 1
ATOM 734 N N . LEU A 1 96 ? -14.859 -0.383 -4.824 1 96.94 96 LEU A N 1
ATOM 735 C CA . LEU A 1 96 ? -15.172 0.936 -4.281 1 96.94 96 LEU A CA 1
ATOM 736 C C . LEU A 1 96 ? -14.562 2.035 -5.141 1 96.94 96 LEU A C 1
ATOM 738 O O . LEU A 1 96 ? -14.93 3.205 -5.02 1 96.94 96 LEU A O 1
ATOM 742 N N . ARG A 1 97 ? -13.602 1.78 -5.984 1 96.5 97 ARG A N 1
ATOM 743 C CA . ARG A 1 97 ? -12.82 2.717 -6.781 1 96.5 97 ARG A CA 1
ATOM 744 C C . ARG A 1 97 ? -13.727 3.674 -7.551 1 96.5 97 ARG A C 1
ATOM 746 O O . ARG A 1 97 ? -13.461 4.879 -7.602 1 96.5 97 ARG A O 1
ATOM 753 N N . ASP A 1 98 ? -14.875 3.168 -8.07 1 91.62 98 ASP A N 1
ATOM 754 C CA . ASP A 1 98 ? -15.664 3.984 -8.992 1 91.62 98 ASP A CA 1
ATOM 755 C C . ASP A 1 98 ? -16.906 4.535 -8.297 1 91.62 98 ASP A C 1
ATOM 757 O O . ASP A 1 98 ? -17.734 5.207 -8.93 1 91.62 98 ASP A O 1
ATOM 761 N N . LEU A 1 99 ? -17.031 4.281 -7.027 1 93.81 99 LEU A N 1
ATOM 762 C CA . LEU A 1 99 ? -18.156 4.82 -6.27 1 93.81 99 LEU A CA 1
ATOM 763 C C . LEU A 1 99 ? -17.891 6.262 -5.852 1 93.81 99 LEU A C 1
ATOM 765 O O . LEU A 1 99 ? -16.734 6.645 -5.617 1 93.81 99 LEU A O 1
ATOM 769 N N . PRO A 1 100 ? -19.016 7.043 -5.852 1 94.38 100 PRO A N 1
ATOM 770 C CA . PRO A 1 100 ? -18.844 8.406 -5.332 1 94.38 100 PRO A CA 1
ATOM 771 C C . PRO A 1 100 ? -18.469 8.43 -3.854 1 94.38 100 PRO A C 1
ATOM 773 O O . PRO A 1 100 ? -18.688 7.441 -3.141 1 94.38 100 PRO A O 1
ATOM 776 N N . ASP A 1 101 ? -17.891 9.547 -3.385 1 95.88 101 ASP A N 1
ATOM 777 C CA . ASP A 1 101 ? -17.391 9.672 -2.021 1 95.88 101 ASP A CA 1
ATOM 778 C C . ASP A 1 101 ? -18.484 9.367 -0.999 1 95.88 101 ASP A C 1
ATOM 780 O O . ASP A 1 101 ? -18.234 8.703 0.009 1 95.88 101 ASP A O 1
ATOM 784 N N . HIS A 1 102 ? -19.688 9.891 -1.322 1 95.25 102 HIS A N 1
ATOM 785 C CA . HIS A 1 102 ? -20.766 9.711 -0.358 1 95.25 102 HIS A CA 1
ATOM 786 C C . HIS A 1 102 ? -21.156 8.242 -0.229 1 95.25 102 HIS A C 1
ATOM 788 O O . HIS A 1 102 ? -21.547 7.793 0.85 1 95.25 102 HIS A O 1
ATOM 794 N N . ALA A 1 103 ? -21.031 7.477 -1.273 1 93.88 103 ALA A N 1
ATOM 795 C CA . ALA A 1 103 ? -21.328 6.043 -1.236 1 93.88 103 ALA A CA 1
ATOM 796 C C . ALA A 1 103 ? -20.266 5.289 -0.439 1 93.88 103 ALA A C 1
ATOM 798 O O . ALA A 1 103 ? -20.594 4.402 0.352 1 93.88 103 ALA A O 1
ATOM 799 N N . VAL A 1 104 ? -18.984 5.621 -0.555 1 96.38 104 VAL A N 1
ATOM 800 C CA . VAL A 1 104 ? -17.906 4.996 0.202 1 96.38 104 VAL A CA 1
ATOM 801 C C . VAL A 1 104 ? -18.062 5.32 1.686 1 96.38 104 VAL A C 1
ATOM 803 O O . VAL A 1 104 ? -17.906 4.445 2.539 1 96.38 104 VAL A O 1
ATOM 806 N N . ALA A 1 105 ? -18.391 6.559 1.947 1 96.12 105 ALA A N 1
ATOM 807 C CA . ALA A 1 105 ? -18.594 6.984 3.33 1 96.12 105 ALA A CA 1
ATOM 808 C C . ALA A 1 105 ? -19.719 6.195 3.988 1 96.12 105 ALA A C 1
ATOM 810 O O . ALA A 1 105 ? -19.672 5.902 5.188 1 96.12 105 ALA A O 1
ATOM 811 N N . ARG A 1 106 ? -20.75 5.863 3.17 1 93.62 106 ARG A N 1
ATOM 812 C CA . ARG A 1 106 ? -21.859 5.055 3.684 1 93.62 106 ARG A CA 1
ATOM 813 C C . ARG A 1 106 ? -21.375 3.672 4.105 1 93.62 106 ARG A C 1
ATOM 815 O O . ARG A 1 106 ? -21.781 3.152 5.145 1 93.62 106 ARG A O 1
ATOM 822 N N . VAL A 1 107 ? -20.484 3.066 3.303 1 93.81 107 VAL A N 1
ATOM 823 C CA . VAL A 1 107 ? -19.906 1.766 3.635 1 93.81 107 VAL A CA 1
ATOM 824 C C . VAL A 1 107 ? -19.125 1.866 4.938 1 93.81 107 VAL A C 1
ATOM 826 O O . VAL A 1 107 ? -19.266 1.018 5.82 1 93.81 107 VAL A O 1
ATOM 829 N N . VAL A 1 108 ? -18.359 2.889 5.129 1 95.38 108 VAL A N 1
ATOM 830 C CA . VAL A 1 108 ? -17.547 3.109 6.324 1 95.38 108 VAL A CA 1
ATOM 831 C C . VAL A 1 108 ? -18.453 3.193 7.551 1 95.38 108 VAL A C 1
ATOM 833 O O . VAL A 1 108 ? -18.172 2.582 8.578 1 95.38 108 VAL A O 1
ATOM 836 N N . ARG A 1 109 ? -19.562 3.941 7.395 1 93.69 109 ARG A N 1
ATOM 837 C CA . ARG A 1 109 ? -20.5 4.117 8.5 1 93.69 109 ARG A CA 1
ATOM 838 C C . ARG A 1 109 ? -21.172 2.797 8.859 1 93.69 109 ARG A C 1
ATOM 840 O O . ARG A 1 109 ? -21.359 2.492 10.039 1 93.69 109 ARG A O 1
ATOM 847 N N . GLU A 1 110 ? -21.5 2.008 7.785 1 90.06 110 GLU A N 1
ATOM 848 C CA . GLU A 1 110 ? -22.141 0.723 8.016 1 90.06 110 GLU A CA 1
ATOM 849 C C . GLU A 1 110 ? -21.219 -0.238 8.766 1 90.06 110 GLU A C 1
ATOM 851 O O . GLU A 1 110 ? -21.672 -0.97 9.648 1 90.06 110 GLU A O 1
ATOM 856 N N . VAL A 1 111 ? -20 -0.26 8.414 1 91.88 111 VAL A N 1
ATOM 857 C CA . VAL A 1 111 ? -19.016 -1.113 9.078 1 91.88 111 VAL A CA 1
ATOM 858 C C . VAL A 1 111 ? -18.828 -0.654 10.523 1 91.88 111 VAL A C 1
ATOM 860 O O . VAL A 1 111 ? -18.75 -1.478 11.438 1 91.88 111 VAL A O 1
ATOM 863 N N . ALA A 1 112 ? -18.828 0.677 10.719 1 90.38 112 ALA A N 1
ATOM 864 C CA . ALA A 1 112 ? -18.625 1.248 12.047 1 90.38 112 ALA A CA 1
ATOM 865 C C . ALA A 1 112 ? -19.812 0.923 12.961 1 90.38 112 ALA A C 1
ATOM 867 O O . ALA A 1 112 ? -19.625 0.646 14.148 1 90.38 112 ALA A O 1
ATOM 868 N N . ASP A 1 113 ? -20.984 1.047 12.336 1 87.31 113 ASP A N 1
ATOM 869 C CA . ASP A 1 113 ? -22.219 0.87 13.102 1 87.31 113 ASP A CA 1
ATOM 870 C C . ASP A 1 113 ? -22.516 -0.611 13.32 1 87.31 113 ASP A C 1
ATOM 872 O O . ASP A 1 113 ? -23.297 -0.967 14.203 1 87.31 113 ASP A O 1
ATOM 876 N N . GLY A 1 114 ? -22.156 -1.46 12.328 1 70 114 GLY A N 1
ATOM 877 C CA . GLY A 1 114 ? -22.641 -2.828 12.266 1 70 114 GLY A CA 1
ATOM 878 C C . GLY A 1 114 ? -22.047 -3.725 13.336 1 70 114 GLY A C 1
ATOM 879 O O . GLY A 1 114 ? -20.922 -3.518 13.766 1 70 114 GLY A O 1
ATOM 880 N N . ASP A 1 115 ? -22.891 -4.227 14.172 1 63.19 115 ASP A N 1
ATOM 881 C CA . ASP A 1 115 ? -22.609 -5.398 14.992 1 63.19 115 ASP A CA 1
ATOM 882 C C . ASP A 1 115 ? -22.281 -6.609 14.133 1 63.19 115 ASP A C 1
ATOM 884 O O . ASP A 1 115 ? -23.156 -7.18 13.484 1 63.19 115 ASP A O 1
ATOM 888 N N . TRP A 1 116 ? -21.172 -6.531 13.672 1 47.97 116 TRP A N 1
ATOM 889 C CA . TRP A 1 116 ? -20.984 -7.711 12.836 1 47.97 116 TRP A CA 1
ATOM 890 C C . TRP A 1 116 ? -20.422 -8.867 13.648 1 47.97 116 TRP A C 1
ATOM 892 O O . TRP A 1 116 ? -19.734 -8.656 14.656 1 47.97 116 TRP A O 1
ATOM 902 N N . MET B 1 1 ? 15.938 -18.016 3.242 1 69.81 1 MET B N 1
ATOM 903 C CA . MET B 1 1 ? 14.898 -17.891 2.227 1 69.81 1 MET B CA 1
ATOM 904 C C . MET B 1 1 ? 13.742 -17.031 2.73 1 69.81 1 MET B C 1
ATOM 906 O O . MET B 1 1 ? 13.422 -17.062 3.92 1 69.81 1 MET B O 1
ATOM 910 N N . ASN B 1 2 ? 13.391 -15.984 1.924 1 87.38 2 ASN B N 1
ATOM 911 C CA . ASN B 1 2 ? 12.25 -15.172 2.344 1 87.38 2 ASN B CA 1
ATOM 912 C C . ASN B 1 2 ? 10.938 -15.734 1.817 1 87.38 2 ASN B C 1
ATOM 914 O O . ASN B 1 2 ? 10.93 -16.656 0.997 1 87.38 2 ASN B O 1
ATOM 918 N N . ALA B 1 3 ? 9.836 -15.398 2.414 1 94.19 3 ALA B N 1
ATOM 919 C CA . ALA B 1 3 ? 8.516 -15.961 2.139 1 94.19 3 ALA B CA 1
ATOM 920 C C . ALA B 1 3 ? 8.172 -15.852 0.656 1 94.19 3 ALA B C 1
ATOM 922 O O . ALA B 1 3 ? 7.668 -16.812 0.057 1 94.19 3 ALA B O 1
ATOM 923 N N . LEU B 1 4 ? 8.508 -14.711 0.053 1 97.94 4 LEU B N 1
ATOM 924 C CA . LEU B 1 4 ? 8.219 -14.516 -1.362 1 97.94 4 LEU B CA 1
ATOM 925 C C . LEU B 1 4 ? 9.031 -15.469 -2.225 1 97.94 4 LEU B C 1
ATOM 927 O O . LEU B 1 4 ? 8.484 -16.156 -3.094 1 97.94 4 LEU B O 1
ATOM 931 N N . GLY B 1 5 ? 10.273 -15.477 -1.988 1 98 5 GLY B N 1
ATOM 932 C CA . GLY B 1 5 ? 11.156 -16.328 -2.764 1 98 5 GLY B CA 1
ATOM 933 C C . GLY B 1 5 ? 10.766 -17.797 -2.707 1 98 5 GLY B C 1
ATOM 934 O O . GLY B 1 5 ? 10.719 -18.469 -3.738 1 98 5 GLY B O 1
ATOM 935 N N . GLU B 1 6 ? 10.492 -18.297 -1.552 1 97.25 6 GLU B N 1
ATOM 936 C CA . GLU B 1 6 ? 10.086 -19.688 -1.365 1 97.25 6 GLU B CA 1
ATOM 937 C C . GLU B 1 6 ? 8.773 -19.984 -2.082 1 97.25 6 GLU B C 1
ATOM 939 O O . GLU B 1 6 ? 8.617 -21.047 -2.686 1 97.25 6 GLU B O 1
ATOM 944 N N . TYR B 1 7 ? 7.855 -19.062 -1.996 1 97.88 7 TYR B N 1
ATOM 945 C CA . TYR B 1 7 ? 6.555 -19.188 -2.641 1 97.88 7 TYR B CA 1
ATOM 946 C C . TYR B 1 7 ? 6.707 -19.344 -4.152 1 97.88 7 TYR B C 1
ATOM 948 O O . TYR B 1 7 ? 6.102 -20.219 -4.758 1 97.88 7 TYR B O 1
ATOM 956 N N . ILE B 1 8 ? 7.531 -18.531 -4.715 1 98.19 8 ILE B N 1
ATOM 957 C CA . ILE B 1 8 ? 7.785 -18.516 -6.148 1 98.19 8 ILE B CA 1
ATOM 958 C C . ILE B 1 8 ? 8.508 -19.812 -6.555 1 98.19 8 ILE B C 1
ATOM 960 O O . ILE B 1 8 ? 8.094 -20.484 -7.496 1 98.19 8 ILE B O 1
ATOM 964 N N . ARG B 1 9 ? 9.492 -20.172 -5.812 1 98.12 9 ARG B N 1
ATOM 965 C CA . ARG B 1 9 ? 10.305 -21.359 -6.133 1 98.12 9 ARG B CA 1
ATOM 966 C C . ARG B 1 9 ? 9.461 -22.625 -6.078 1 98.12 9 ARG B C 1
ATOM 968 O O . ARG B 1 9 ? 9.508 -23.453 -6.996 1 98.12 9 ARG B O 1
ATOM 975 N N . THR B 1 10 ? 8.75 -22.734 -5.023 1 98.31 10 THR B N 1
ATOM 976 C CA . THR B 1 10 ? 7.926 -23.922 -4.832 1 98.31 10 THR B CA 1
ATOM 977 C C . THR B 1 10 ? 6.953 -24.109 -5.992 1 98.31 10 THR B C 1
ATOM 979 O O . THR B 1 10 ? 6.84 -25.188 -6.555 1 98.31 10 THR B O 1
ATOM 982 N N . ARG B 1 11 ? 6.293 -22.984 -6.355 1 98.44 11 ARG B N 1
ATOM 983 C CA . ARG B 1 11 ? 5.336 -23.047 -7.453 1 98.44 11 ARG B CA 1
ATOM 984 C C . ARG B 1 11 ? 6.031 -23.391 -8.766 1 98.44 11 ARG B C 1
ATOM 986 O O . ARG B 1 11 ? 5.559 -24.234 -9.531 1 98.44 11 ARG B O 1
ATOM 993 N N . ARG B 1 12 ? 7.133 -22.688 -9.055 1 98.62 12 ARG B N 1
ATOM 994 C CA . ARG B 1 12 ? 7.867 -22.938 -10.289 1 98.62 12 ARG B CA 1
ATOM 995 C C . ARG B 1 12 ? 8.289 -24.391 -10.391 1 98.62 12 ARG B C 1
ATOM 997 O O . ARG B 1 12 ? 8.141 -25.016 -11.445 1 98.62 12 ARG B O 1
ATOM 1004 N N . GLU B 1 13 ? 8.789 -24.969 -9.297 1 98.5 13 GLU B N 1
ATOM 1005 C CA . GLU B 1 13 ? 9.266 -26.344 -9.281 1 98.5 13 GLU B CA 1
ATOM 1006 C C . GLU B 1 13 ? 8.109 -27.328 -9.477 1 98.5 13 GLU B C 1
ATOM 1008 O O . GLU B 1 13 ? 8.266 -28.344 -10.148 1 98.5 13 GLU B O 1
ATOM 1013 N N . GLN B 1 14 ? 7.027 -27.047 -8.867 1 98.56 14 GLN B N 1
ATOM 1014 C CA . GLN B 1 14 ? 5.84 -27.875 -9.078 1 98.56 14 GLN B CA 1
ATOM 1015 C C . GLN B 1 14 ? 5.469 -27.938 -10.555 1 98.56 14 GLN B C 1
ATOM 1017 O O . GLN B 1 14 ? 5.16 -29.016 -11.07 1 98.56 14 GLN B O 1
ATOM 1022 N N . LEU B 1 15 ? 5.488 -26.781 -11.18 1 98.38 15 LEU B N 1
ATOM 1023 C CA . LEU B 1 15 ? 5.152 -26.719 -12.602 1 98.38 15 LEU B CA 1
ATOM 1024 C C . LEU B 1 15 ? 6.215 -27.422 -13.445 1 98.38 15 LEU B C 1
ATOM 1026 O O . LEU B 1 15 ? 5.898 -28.047 -14.461 1 98.38 15 LEU B O 1
ATOM 1030 N N . HIS B 1 16 ? 7.422 -27.328 -13.008 1 98.19 16 HIS B N 1
ATOM 1031 C CA . HIS B 1 16 ? 8.547 -27.906 -13.734 1 98.19 16 HIS B CA 1
ATOM 1032 C C . HIS B 1 16 ? 8.461 -29.422 -13.766 1 98.19 16 HIS B C 1
ATOM 1034 O O . HIS B 1 16 ? 8.898 -30.062 -14.727 1 98.19 16 HIS B O 1
ATOM 1040 N N . ASP B 1 17 ? 7.953 -30.047 -12.758 1 97.81 17 ASP B N 1
ATOM 1041 C CA . ASP B 1 17 ? 7.789 -31.5 -12.688 1 97.81 17 ASP B CA 1
ATOM 1042 C C . ASP B 1 17 ? 7.023 -32.031 -13.898 1 97.81 17 ASP B C 1
ATOM 1044 O O . ASP B 1 17 ? 7.293 -33.125 -14.383 1 97.81 17 ASP B O 1
ATOM 1048 N N . ASP B 1 18 ? 6.176 -31.234 -14.391 1 97.25 18 ASP B N 1
ATOM 1049 C CA . ASP B 1 18 ? 5.312 -31.672 -15.484 1 97.25 18 ASP B CA 1
ATOM 1050 C C . ASP B 1 18 ? 5.738 -31.031 -16.812 1 97.25 18 ASP B C 1
ATOM 1052 O O . ASP B 1 18 ? 5.395 -31.531 -17.875 1 97.25 18 ASP B O 1
ATOM 1056 N N . ASP B 1 19 ? 6.379 -29.938 -16.703 1 97.88 19 ASP B N 1
ATOM 1057 C CA . ASP B 1 19 ? 6.703 -29.156 -17.891 1 97.88 19 ASP B CA 1
ATOM 1058 C C . ASP B 1 19 ? 8.102 -28.547 -17.781 1 97.88 19 ASP B C 1
ATOM 1060 O O . ASP B 1 19 ? 8.305 -27.594 -17.047 1 97.88 19 ASP B O 1
ATOM 1064 N N . PRO B 1 20 ? 8.961 -29.016 -18.594 1 96.62 20 PRO B N 1
ATOM 1065 C CA . PRO B 1 20 ? 10.344 -28.531 -18.531 1 96.62 20 PRO B CA 1
ATOM 1066 C C . PRO B 1 20 ? 10.461 -27.031 -18.828 1 96.62 20 PRO B C 1
ATOM 1068 O O . PRO B 1 20 ? 11.492 -26.422 -18.531 1 96.62 20 PRO B O 1
ATOM 1071 N N . ALA B 1 21 ? 9.43 -26.469 -19.297 1 97.62 21 ALA B N 1
ATOM 1072 C CA . ALA B 1 21 ? 9.438 -25.047 -19.641 1 97.62 21 ALA B CA 1
ATOM 1073 C C . ALA B 1 21 ? 9.5 -24.188 -18.375 1 97.62 21 ALA B C 1
ATOM 1075 O O . ALA B 1 21 ? 9.781 -22.984 -18.453 1 97.62 21 ALA B O 1
ATOM 1076 N N . PHE B 1 22 ? 9.359 -24.844 -17.25 1 98.5 22 PHE B N 1
ATOM 1077 C CA . PHE B 1 22 ? 9.352 -24.062 -16.016 1 98.5 22 PHE B CA 1
ATOM 1078 C C . PHE B 1 22 ? 10.656 -24.266 -15.242 1 98.5 22 PHE B C 1
ATOM 1080 O O . PHE B 1 22 ? 10.688 -24.094 -14.023 1 98.5 22 PHE B O 1
ATOM 1087 N N . SER B 1 23 ? 11.727 -24.609 -15.984 1 98.44 23 SER B N 1
ATOM 1088 C CA . SER B 1 23 ? 13.047 -24.531 -15.383 1 98.44 23 SER B CA 1
ATOM 1089 C C . SER B 1 23 ? 13.391 -23.094 -14.992 1 98.44 23 SER B C 1
ATOM 1091 O O . SER B 1 23 ? 12.742 -22.156 -15.453 1 98.44 23 SER B O 1
ATOM 1093 N N . LEU B 1 24 ? 14.375 -22.953 -14.086 1 98.56 24 LEU B N 1
ATOM 1094 C CA . LEU B 1 24 ? 14.781 -21.609 -13.672 1 98.56 24 LEU B CA 1
ATOM 1095 C C . LEU B 1 24 ? 15.164 -20.766 -14.875 1 98.56 24 LEU B C 1
ATOM 1097 O O . LEU B 1 24 ? 14.688 -19.625 -15.023 1 98.56 24 LEU B O 1
ATOM 1101 N N . ARG B 1 25 ? 15.914 -21.312 -15.82 1 98.38 25 ARG B N 1
ATOM 1102 C CA . ARG B 1 25 ? 16.422 -20.594 -16.984 1 9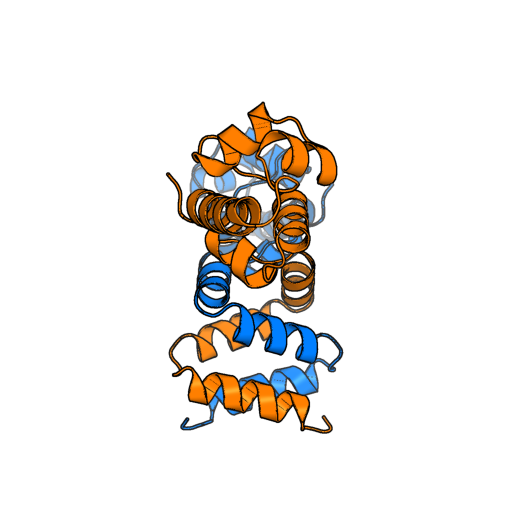8.38 25 ARG B CA 1
ATOM 1103 C C . ARG B 1 25 ? 15.289 -20.203 -17.922 1 98.38 25 ARG B C 1
ATOM 1105 O O . ARG B 1 25 ? 15.211 -19.062 -18.375 1 98.38 25 ARG B O 1
ATOM 1112 N N . ARG B 1 26 ? 14.445 -21.078 -18.203 1 98.56 26 ARG B N 1
ATOM 1113 C CA . ARG B 1 26 ? 13.367 -20.828 -19.141 1 98.56 26 ARG B CA 1
ATOM 1114 C C . ARG B 1 26 ? 12.344 -19.859 -18.562 1 98.56 26 ARG B C 1
ATOM 1116 O O . ARG B 1 26 ? 11.812 -19 -19.266 1 98.56 26 ARG B O 1
ATOM 1123 N N . THR B 1 27 ? 12.023 -19.984 -17.297 1 98.44 27 THR B N 1
ATOM 1124 C CA . THR B 1 27 ? 11.141 -19.047 -16.609 1 98.44 27 THR B CA 1
ATOM 1125 C C . THR B 1 27 ? 11.719 -17.641 -16.641 1 98.44 27 THR B C 1
ATOM 1127 O O . THR B 1 27 ? 11.023 -16.688 -16.984 1 98.44 27 THR B O 1
ATOM 1130 N N . ALA B 1 28 ? 12.992 -17.484 -16.281 1 98.44 28 ALA B N 1
ATOM 1131 C CA . ALA B 1 28 ? 13.68 -16.188 -16.297 1 98.44 28 ALA B CA 1
ATOM 1132 C C . ALA B 1 28 ? 13.586 -15.539 -17.672 1 98.44 28 ALA B C 1
ATOM 1134 O O . ALA B 1 28 ? 13.297 -14.344 -17.781 1 98.44 28 ALA B O 1
ATOM 1135 N N . GLN B 1 29 ? 13.766 -16.328 -18.672 1 98 29 GLN B N 1
ATOM 1136 C CA . GLN B 1 29 ? 13.703 -15.844 -20.047 1 98 29 GLN B CA 1
ATOM 1137 C C . GLN B 1 29 ? 12.312 -15.312 -20.375 1 98 29 GLN B C 1
ATOM 1139 O O . GLN B 1 29 ? 12.172 -14.25 -20.984 1 98 29 GLN B O 1
ATOM 1144 N N . ARG B 1 30 ? 11.258 -15.977 -20 1 97.31 30 ARG B N 1
ATOM 1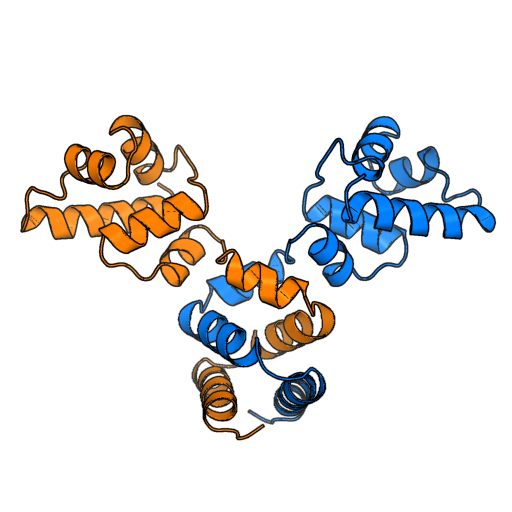145 C CA . ARG B 1 30 ? 9.883 -15.602 -20.312 1 97.31 30 ARG B CA 1
ATOM 1146 C C . ARG B 1 30 ? 9.508 -14.289 -19.641 1 97.31 30 ARG B C 1
ATOM 1148 O O . ARG B 1 30 ? 8.75 -13.492 -20.203 1 97.31 30 ARG B O 1
ATOM 1155 N N . ILE B 1 31 ? 10.117 -14.055 -18.484 1 96.75 31 ILE B N 1
ATOM 1156 C CA . ILE B 1 31 ? 9.727 -12.844 -17.766 1 96.75 31 ILE B CA 1
ATOM 1157 C C . ILE B 1 31 ? 10.734 -11.734 -18.062 1 96.75 31 ILE B C 1
ATOM 1159 O O . ILE B 1 31 ? 10.672 -10.656 -17.453 1 96.75 31 ILE B O 1
ATOM 1163 N N . GLY B 1 32 ? 11.75 -12.039 -18.828 1 97.56 32 GLY B N 1
ATOM 1164 C CA . GLY B 1 32 ? 12.625 -11.008 -19.359 1 97.56 32 GLY B CA 1
ATOM 1165 C C . GLY B 1 32 ? 13.766 -10.656 -18.422 1 97.56 32 GLY B C 1
ATOM 1166 O O . GLY B 1 32 ? 14.18 -9.5 -18.344 1 97.56 32 GLY B O 1
ATOM 1167 N N . VAL B 1 33 ? 14.227 -11.602 -17.641 1 97.88 33 VAL B N 1
ATOM 1168 C CA . VAL B 1 33 ? 15.352 -11.359 -16.75 1 97.88 33 VAL B CA 1
ATOM 1169 C C . VAL B 1 33 ? 16.391 -12.469 -16.906 1 97.88 33 VAL B C 1
ATOM 1171 O O . VAL B 1 33 ? 16.172 -13.422 -17.672 1 97.88 33 VAL B O 1
ATOM 1174 N N . GLY B 1 34 ? 17.516 -12.375 -16.25 1 98 34 GLY B N 1
ATOM 1175 C CA . GLY B 1 34 ? 18.547 -13.414 -16.234 1 98 34 GLY B CA 1
ATOM 1176 C C . GLY B 1 34 ? 18.281 -14.492 -15.203 1 98 34 GLY B C 1
ATOM 1177 O O . GLY B 1 34 ? 17.672 -14.234 -14.164 1 98 34 GLY B O 1
ATOM 1178 N N . ALA B 1 35 ? 18.828 -15.688 -15.547 1 98.25 35 ALA B N 1
ATOM 1179 C CA . ALA B 1 35 ? 18.672 -16.812 -14.625 1 98.25 35 ALA B CA 1
ATOM 1180 C C . ALA B 1 35 ? 19.281 -16.484 -13.266 1 98.25 35 ALA B C 1
ATOM 1182 O O . ALA B 1 35 ? 18.75 -16.891 -12.227 1 98.25 35 ALA B O 1
ATOM 1183 N N . ALA B 1 36 ? 20.312 -15.797 -13.258 1 98.44 36 ALA B N 1
ATOM 1184 C CA . ALA B 1 36 ? 20.969 -15.438 -12 1 98.44 36 ALA B CA 1
ATOM 1185 C C . ALA B 1 36 ? 20.062 -14.547 -11.148 1 98.44 36 ALA B C 1
ATOM 1187 O O . ALA B 1 36 ? 20 -14.703 -9.93 1 98.44 36 ALA B O 1
ATOM 1188 N N . TYR B 1 37 ? 19.438 -13.609 -11.781 1 98.19 37 TYR B N 1
ATOM 1189 C CA . TYR B 1 37 ? 18.5 -12.719 -11.094 1 98.19 37 TYR B CA 1
ATOM 1190 C C . TYR B 1 37 ? 17.375 -13.508 -10.445 1 98.19 37 TYR B C 1
ATOM 1192 O O . TYR B 1 37 ? 17.078 -13.312 -9.266 1 98.19 37 TYR B O 1
ATOM 1200 N N . LEU B 1 38 ? 16.719 -14.344 -11.242 1 98.44 38 LEU B N 1
ATOM 1201 C CA . LEU B 1 38 ? 15.609 -15.125 -10.703 1 98.44 38 LEU B CA 1
ATOM 1202 C C . LEU B 1 38 ? 16.078 -16.016 -9.555 1 98.44 38 LEU B C 1
ATOM 1204 O O . LEU B 1 38 ? 15.352 -16.188 -8.57 1 98.44 38 LEU B O 1
ATOM 1208 N N . SER B 1 39 ? 17.266 -16.609 -9.625 1 98.38 39 SER B N 1
ATOM 1209 C CA . SER B 1 39 ? 17.828 -17.406 -8.539 1 98.38 39 SER B CA 1
ATOM 1210 C C . SER B 1 39 ? 17.953 -16.578 -7.262 1 98.38 39 SER B C 1
ATOM 1212 O O . SER B 1 39 ? 17.609 -17.047 -6.176 1 98.38 39 SER B O 1
ATOM 1214 N N . GLN B 1 40 ? 18.438 -15.359 -7.43 1 98.25 40 GLN B N 1
ATOM 1215 C CA . GLN B 1 40 ? 18.594 -14.469 -6.281 1 98.25 40 GLN B CA 1
ATOM 1216 C C . GLN B 1 40 ? 17.234 -14.117 -5.672 1 98.25 40 GLN B C 1
ATOM 1218 O O . GLN B 1 40 ? 17.109 -13.977 -4.453 1 98.25 40 GLN B O 1
ATOM 1223 N N . VAL B 1 41 ? 16.219 -13.93 -6.477 1 98 41 VAL B N 1
ATOM 1224 C CA . VAL B 1 41 ? 14.867 -13.664 -6.004 1 98 41 VAL B CA 1
ATOM 1225 C C . VAL B 1 41 ? 14.352 -14.852 -5.199 1 98 41 VAL B C 1
ATOM 1227 O O . VAL B 1 41 ? 13.859 -14.695 -4.086 1 98 41 VAL B O 1
ATOM 1230 N N . GLU B 1 42 ? 14.586 -16.031 -5.754 1 98.19 42 GLU B N 1
ATOM 1231 C CA . GLU B 1 42 ? 14.031 -17.25 -5.145 1 98.19 42 GLU B CA 1
ATOM 1232 C C . GLU B 1 42 ? 14.742 -17.578 -3.834 1 98.19 42 GLU B C 1
ATOM 1234 O O . GLU B 1 42 ? 14.172 -18.234 -2.963 1 98.19 42 GLU B O 1
ATOM 1239 N N . THR B 1 43 ? 16 -17.094 -3.686 1 96.5 43 THR B N 1
ATOM 1240 C CA . THR B 1 43 ? 16.781 -17.391 -2.486 1 96.5 43 THR B CA 1
ATOM 1241 C C . THR B 1 43 ? 16.75 -16.219 -1.517 1 96.5 43 THR B C 1
ATOM 1243 O O . THR B 1 43 ? 17.375 -16.266 -0.451 1 96.5 43 THR B O 1
ATOM 1246 N N . GLY B 1 44 ? 16.062 -15.156 -1.853 1 96.31 44 GLY B N 1
ATOM 1247 C CA . GLY B 1 44 ? 15.859 -14.031 -0.953 1 96.31 44 GLY B CA 1
ATOM 1248 C C . GLY B 1 44 ? 16.984 -13.016 -1.001 1 96.31 44 GLY B C 1
ATOM 1249 O O . GLY B 1 44 ? 17.016 -12.078 -0.199 1 96.31 44 GLY B O 1
ATOM 1250 N N . LYS B 1 45 ? 17.875 -13.078 -1.986 1 96.94 45 LYS B N 1
ATOM 1251 C CA . LYS B 1 45 ? 19.016 -12.188 -2.104 1 96.94 45 LYS B CA 1
ATOM 1252 C C . LYS B 1 45 ? 18.656 -10.922 -2.883 1 96.94 45 LYS B C 1
ATOM 1254 O O . LYS B 1 45 ? 19.375 -9.93 -2.842 1 96.94 45 LYS B O 1
ATOM 1259 N N . GLN B 1 46 ? 17.609 -10.953 -3.586 1 96.44 46 GLN B N 1
ATOM 1260 C CA . GLN B 1 46 ? 17.062 -9.828 -4.344 1 96.44 46 GLN B CA 1
ATOM 1261 C C . GLN B 1 46 ? 15.562 -9.672 -4.105 1 96.44 46 GLN B C 1
ATOM 1263 O O . GLN B 1 46 ? 14.82 -10.648 -4.152 1 96.44 46 GLN B O 1
ATOM 1268 N N . ILE B 1 47 ? 15.172 -8.414 -3.852 1 92 47 ILE B N 1
ATOM 1269 C CA . ILE B 1 47 ? 13.75 -8.117 -3.73 1 92 47 ILE B CA 1
ATOM 1270 C C . ILE B 1 47 ? 13.242 -7.508 -5.035 1 92 47 ILE B C 1
ATOM 1272 O O . ILE B 1 47 ? 13.578 -6.375 -5.375 1 92 47 ILE B O 1
ATOM 1276 N N . PRO B 1 48 ? 12.461 -8.211 -5.699 1 97 48 PRO B N 1
ATOM 1277 C CA . PRO B 1 48 ? 11.984 -7.719 -6.992 1 97 48 PRO B CA 1
ATOM 1278 C C . PRO B 1 48 ? 10.984 -6.57 -6.852 1 97 48 PRO B C 1
ATOM 1280 O O . PRO B 1 48 ? 10.375 -6.406 -5.793 1 97 48 PRO B O 1
ATOM 1283 N N . THR B 1 49 ? 10.844 -5.707 -7.867 1 96.69 49 THR B N 1
ATOM 1284 C CA . THR B 1 49 ? 9.844 -4.648 -7.922 1 96.69 49 THR B CA 1
ATOM 1285 C C . THR B 1 49 ? 8.438 -5.234 -8.016 1 96.69 49 THR B C 1
ATOM 1287 O O . THR B 1 49 ? 8.273 -6.43 -8.266 1 96.69 49 THR B O 1
ATOM 1290 N N . ASN B 1 50 ? 7.449 -4.391 -7.805 1 97.81 50 ASN B N 1
ATOM 1291 C CA . ASN B 1 50 ? 6.062 -4.824 -7.93 1 97.81 50 ASN B CA 1
ATOM 1292 C C . ASN B 1 50 ? 5.77 -5.367 -9.328 1 97.81 50 ASN B C 1
ATOM 1294 O O . ASN B 1 50 ? 5.078 -6.379 -9.477 1 97.81 50 ASN B O 1
ATOM 1298 N N . ASP B 1 51 ? 6.301 -4.684 -10.305 1 97.38 51 ASP B N 1
ATOM 1299 C CA . ASP B 1 51 ? 6.074 -5.109 -11.68 1 97.38 51 ASP B CA 1
ATOM 1300 C C . ASP B 1 51 ? 6.648 -6.5 -11.93 1 97.38 51 ASP B C 1
ATOM 1302 O O . ASP B 1 51 ? 6.027 -7.324 -12.609 1 97.38 51 ASP B O 1
ATOM 1306 N N . ARG B 1 52 ? 7.785 -6.742 -11.359 1 97.62 52 ARG B N 1
ATOM 1307 C CA . ARG B 1 52 ? 8.438 -8.031 -11.547 1 97.62 52 ARG B CA 1
ATOM 1308 C C . ARG B 1 52 ? 7.691 -9.133 -10.805 1 97.62 52 ARG B C 1
ATOM 1310 O O . ARG B 1 52 ? 7.535 -10.242 -11.312 1 97.62 52 ARG B O 1
ATOM 1317 N N . ILE B 1 53 ? 7.277 -8.812 -9.625 1 98.25 53 ILE B N 1
ATOM 1318 C CA . ILE B 1 53 ? 6.5 -9.773 -8.844 1 98.25 53 ILE B CA 1
ATOM 1319 C C . ILE B 1 53 ? 5.219 -10.133 -9.594 1 98.25 53 ILE B C 1
ATOM 1321 O O . ILE B 1 53 ? 4.859 -11.305 -9.695 1 98.25 53 ILE B O 1
ATOM 1325 N N . THR B 1 54 ? 4.57 -9.133 -10.133 1 98.44 54 THR B N 1
ATOM 1326 C CA . THR B 1 54 ? 3.33 -9.344 -10.867 1 98.44 54 THR B CA 1
ATOM 1327 C C . THR B 1 54 ? 3.58 -10.203 -12.109 1 98.44 54 THR B C 1
ATOM 1329 O O . THR B 1 54 ? 2.834 -11.148 -12.375 1 98.44 54 THR B O 1
ATOM 1332 N N . ALA B 1 55 ? 4.625 -9.906 -12.805 1 98 55 ALA B N 1
ATOM 1333 C CA . ALA B 1 55 ? 4.969 -10.68 -14 1 98 55 ALA B CA 1
ATOM 1334 C C . ALA B 1 55 ? 5.238 -12.141 -13.648 1 98 55 ALA B C 1
ATOM 1336 O O . ALA B 1 55 ? 4.785 -13.047 -14.352 1 98 55 ALA B O 1
ATOM 1337 N N . LEU B 1 56 ? 5.969 -12.391 -12.578 1 98.31 56 LEU B N 1
ATOM 1338 C CA . LEU B 1 56 ? 6.277 -13.742 -12.125 1 98.31 56 LEU B CA 1
ATOM 1339 C C . LEU B 1 56 ? 5.004 -14.484 -11.727 1 98.31 56 LEU B C 1
ATOM 1341 O O . LEU B 1 56 ? 4.828 -15.648 -12.07 1 98.31 56 LEU B O 1
ATOM 1345 N N . ALA B 1 57 ? 4.211 -13.797 -10.961 1 98.62 57 ALA B N 1
ATOM 1346 C CA . ALA B 1 57 ? 2.951 -14.391 -10.531 1 98.62 57 ALA B CA 1
ATOM 1347 C C . ALA B 1 57 ? 2.121 -14.844 -11.727 1 98.62 57 ALA B C 1
ATOM 1349 O O . ALA B 1 57 ? 1.632 -15.977 -11.766 1 98.62 57 ALA B O 1
ATOM 1350 N N . GLU B 1 58 ? 2.006 -14 -12.719 1 98.5 58 GLU B N 1
ATOM 1351 C CA . GLU B 1 58 ? 1.229 -14.297 -13.922 1 98.5 58 GLU B CA 1
ATOM 1352 C C . GLU B 1 58 ? 1.842 -15.453 -14.703 1 98.5 58 GLU B C 1
ATOM 1354 O O . GLU B 1 58 ? 1.129 -16.359 -15.141 1 98.5 58 GLU B O 1
ATOM 1359 N N . ASP B 1 59 ? 3.131 -15.492 -14.797 1 98.5 59 ASP B N 1
ATOM 1360 C CA . ASP B 1 59 ? 3.828 -16.547 -15.516 1 98.5 59 ASP B CA 1
ATOM 1361 C C . ASP B 1 59 ? 3.609 -17.906 -14.852 1 98.5 59 ASP B C 1
ATOM 1363 O O . ASP B 1 59 ? 3.539 -18.938 -15.531 1 98.5 59 ASP B O 1
ATOM 1367 N N . LEU B 1 60 ? 3.453 -17.906 -13.578 1 98.56 60 LEU B N 1
ATOM 1368 C CA . LEU B 1 60 ? 3.381 -19.141 -12.805 1 98.56 60 LEU B CA 1
ATOM 1369 C C . LEU B 1 60 ? 1.94 -19.469 -12.422 1 98.56 60 LEU B C 1
ATOM 1371 O O . LEU B 1 60 ? 1.695 -20.328 -11.57 1 98.56 60 LEU B O 1
ATOM 1375 N N . ASP B 1 61 ? 1.019 -18.734 -12.953 1 98 61 ASP B N 1
ATOM 1376 C CA . ASP B 1 61 ? -0.409 -18.906 -12.711 1 98 61 ASP B CA 1
ATOM 1377 C C . ASP B 1 61 ? -0.743 -18.734 -11.234 1 98 61 ASP B C 1
ATOM 1379 O O . ASP B 1 61 ? -1.483 -19.531 -10.656 1 98 61 ASP B O 1
ATOM 1383 N N . LEU B 1 62 ? -0.087 -17.781 -10.633 1 98.25 62 LEU B N 1
ATOM 1384 C CA . LEU B 1 62 ? -0.368 -17.344 -9.266 1 98.25 62 LEU B CA 1
ATOM 1385 C C . LEU B 1 62 ? -1.187 -16.062 -9.258 1 98.25 62 LEU B C 1
ATOM 1387 O O . LEU B 1 62 ? -1.174 -15.305 -10.234 1 98.25 62 LEU B O 1
ATOM 1391 N N . ASP B 1 63 ? -1.924 -15.82 -8.148 1 98.38 63 ASP B N 1
ATOM 1392 C CA . ASP B 1 63 ? -2.617 -14.547 -7.961 1 98.38 63 ASP B CA 1
ATOM 1393 C C . ASP B 1 63 ? -1.634 -13.43 -7.629 1 98.38 63 ASP B C 1
ATOM 1395 O O . ASP B 1 63 ? -0.906 -13.508 -6.637 1 98.38 63 ASP B O 1
ATOM 1399 N N . PRO B 1 64 ? -1.617 -12.391 -8.477 1 98.38 64 PRO B N 1
ATOM 1400 C CA . PRO B 1 64 ? -0.634 -11.328 -8.258 1 98.38 64 PRO B CA 1
ATOM 1401 C C . PRO B 1 64 ? -0.777 -10.656 -6.898 1 98.38 64 PRO B C 1
ATOM 1403 O O . PRO B 1 64 ? 0.226 -10.352 -6.246 1 98.38 64 PRO B O 1
ATOM 1406 N N . ASP B 1 65 ? -1.983 -10.422 -6.445 1 98.69 65 ASP B N 1
ATOM 1407 C CA . ASP B 1 65 ? -2.188 -9.742 -5.172 1 98.69 65 ASP B CA 1
ATOM 1408 C C . ASP B 1 65 ? -1.674 -10.586 -4.008 1 98.69 65 ASP B C 1
ATOM 1410 O O . ASP B 1 65 ? -1.025 -10.07 -3.096 1 98.69 65 ASP B O 1
ATOM 1414 N N . THR B 1 66 ? -1.979 -11.859 -4.059 1 98.19 66 THR B N 1
ATOM 1415 C CA . THR B 1 66 ? -1.479 -12.781 -3.041 1 98.19 66 THR B CA 1
ATOM 1416 C C . THR B 1 66 ? 0.044 -12.859 -3.082 1 98.19 66 THR B C 1
ATOM 1418 O O . THR B 1 66 ? 0.697 -12.891 -2.039 1 98.19 66 THR B O 1
ATOM 1421 N N . THR B 1 67 ? 0.621 -12.875 -4.277 1 98.56 67 THR B N 1
ATOM 1422 C CA . THR B 1 67 ? 2.07 -12.961 -4.426 1 98.56 67 THR B CA 1
ATOM 1423 C C . THR B 1 67 ? 2.744 -11.703 -3.887 1 98.56 67 THR B C 1
ATOM 1425 O O . THR B 1 67 ? 3.746 -11.789 -3.172 1 98.56 67 THR B O 1
ATOM 1428 N N . LEU B 1 68 ? 2.174 -10.539 -4.184 1 98.44 68 LEU B N 1
ATOM 1429 C CA . LEU B 1 68 ? 2.674 -9.281 -3.637 1 98.44 68 LEU B CA 1
ATOM 1430 C C . LEU B 1 68 ? 2.594 -9.273 -2.115 1 98.44 68 LEU B C 1
ATOM 1432 O O . LEU B 1 68 ? 3.514 -8.812 -1.44 1 98.44 68 LEU B O 1
ATOM 1436 N N . ALA B 1 69 ? 1.523 -9.836 -1.608 1 98 69 ALA B N 1
ATOM 1437 C CA . ALA B 1 69 ? 1.322 -9.898 -0.163 1 98 69 ALA B CA 1
ATOM 1438 C C . ALA B 1 69 ? 2.436 -10.695 0.512 1 98 69 ALA B C 1
ATOM 1440 O O . ALA B 1 69 ? 2.84 -10.383 1.634 1 98 69 ALA B O 1
ATOM 1441 N N . MET B 1 70 ? 2.979 -11.719 -0.22 1 96.69 70 MET B N 1
ATOM 1442 C CA . MET B 1 70 ? 4.078 -12.516 0.314 1 96.69 70 MET B CA 1
ATOM 1443 C C . MET B 1 70 ? 5.324 -11.664 0.519 1 96.69 70 MET B C 1
ATOM 1445 O O . MET B 1 70 ? 6.191 -12 1.321 1 96.69 70 MET B O 1
ATOM 1449 N N . ALA B 1 71 ? 5.426 -10.594 -0.202 1 96.25 71 ALA B N 1
ATOM 1450 C CA . ALA B 1 71 ? 6.543 -9.664 -0.069 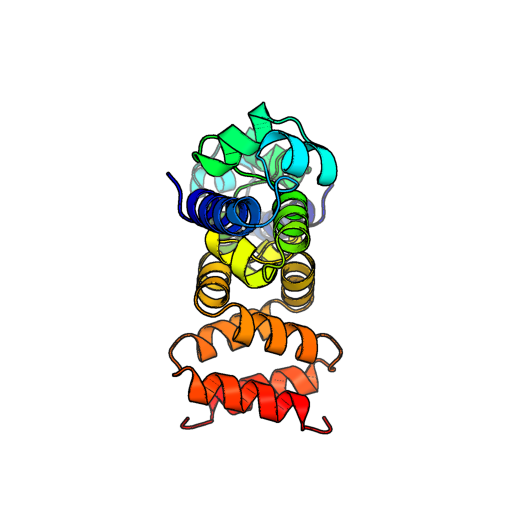1 96.25 71 ALA B CA 1
ATOM 1451 C C . ALA B 1 71 ? 6.18 -8.5 0.84 1 96.25 71 ALA B C 1
ATOM 1453 O O . ALA B 1 71 ? 6.941 -7.531 0.956 1 96.25 71 ALA B O 1
ATOM 1454 N N . GLY B 1 72 ? 4.965 -8.531 1.449 1 95.88 72 GLY B N 1
ATOM 1455 C CA . GLY B 1 72 ? 4.516 -7.41 2.262 1 95.88 72 GLY B CA 1
ATOM 1456 C C . GLY B 1 72 ? 4.176 -6.176 1.443 1 95.88 72 GLY B C 1
ATOM 1457 O O . GLY B 1 72 ? 4.344 -5.051 1.911 1 95.88 72 GLY B O 1
ATOM 1458 N N . ARG B 1 73 ? 3.682 -6.422 0.241 1 97.12 73 ARG B N 1
ATOM 1459 C CA . ARG B 1 73 ? 3.387 -5.32 -0.668 1 97.12 73 ARG B CA 1
ATOM 1460 C C . ARG B 1 73 ? 1.947 -5.391 -1.166 1 97.12 73 ARG B C 1
ATOM 1462 O O . ARG B 1 73 ? 1.275 -6.41 -0.995 1 97.12 73 ARG B O 1
ATOM 1469 N N . VAL B 1 74 ? 1.537 -4.258 -1.689 1 98.12 74 VAL B N 1
ATOM 1470 C CA . VAL B 1 74 ? 0.226 -4.156 -2.32 1 98.12 74 VAL B CA 1
ATOM 1471 C C . VAL B 1 74 ? 0.374 -3.609 -3.738 1 98.12 74 VAL B C 1
ATOM 1473 O O . VAL B 1 74 ? 1.35 -2.922 -4.047 1 98.12 74 VAL B O 1
ATOM 1476 N N . ALA B 1 75 ? -0.561 -4.012 -4.633 1 98.25 75 ALA B N 1
ATOM 1477 C CA . ALA B 1 75 ? -0.497 -3.611 -6.035 1 98.25 75 ALA B CA 1
ATOM 1478 C C . ALA B 1 75 ? -0.559 -2.092 -6.176 1 98.25 75 ALA B C 1
ATOM 1480 O O . ALA B 1 75 ? -1.226 -1.416 -5.391 1 98.25 75 ALA B O 1
ATOM 1481 N N . ASP B 1 76 ? 0.067 -1.602 -7.23 1 97.75 76 ASP B N 1
ATOM 1482 C CA . ASP B 1 76 ? 0.165 -0.162 -7.449 1 97.75 76 ASP B CA 1
ATOM 1483 C C . ASP B 1 76 ? -1.215 0.458 -7.656 1 97.75 76 ASP B C 1
ATOM 1485 O O . ASP B 1 76 ? -1.454 1.601 -7.262 1 97.75 76 ASP B O 1
ATOM 1489 N N . ASP B 1 77 ? -2.029 -0.234 -8.352 1 98 77 ASP B N 1
ATOM 1490 C CA . ASP B 1 77 ? -3.359 0.319 -8.594 1 98 77 ASP B CA 1
ATOM 1491 C C . ASP B 1 77 ? -4.145 0.438 -7.289 1 98 77 ASP B C 1
ATOM 1493 O O . ASP B 1 77 ? -4.941 1.364 -7.117 1 98 77 ASP B O 1
ATOM 1497 N N . ILE B 1 78 ? -3.932 -0.501 -6.34 1 98.56 78 ILE B N 1
ATOM 1498 C CA . ILE B 1 78 ? -4.578 -0.448 -5.031 1 98.56 78 ILE B CA 1
ATOM 1499 C C . ILE B 1 78 ? -4.062 0.76 -4.25 1 98.56 78 ILE B C 1
ATOM 1501 O O . ILE B 1 78 ? -4.848 1.497 -3.648 1 98.56 78 ILE B O 1
ATOM 1505 N N . VAL B 1 79 ? -2.777 1.006 -4.293 1 98.56 79 VAL B N 1
ATOM 1506 C CA . VAL B 1 79 ? -2.184 2.168 -3.637 1 98.56 79 VAL B CA 1
ATOM 1507 C C . VAL B 1 79 ? -2.787 3.447 -4.211 1 98.56 79 VAL B C 1
ATOM 1509 O O . VAL B 1 79 ? -3.121 4.371 -3.463 1 98.56 79 VAL B O 1
ATOM 1512 N N . ALA B 1 80 ? -2.957 3.457 -5.492 1 98.19 80 ALA B N 1
ATOM 1513 C CA . ALA B 1 80 ? -3.49 4.641 -6.156 1 98.19 80 ALA B CA 1
ATOM 1514 C C . ALA B 1 80 ? -4.922 4.93 -5.707 1 98.19 80 ALA B C 1
ATOM 1516 O O . ALA B 1 80 ? -5.297 6.086 -5.516 1 98.19 80 ALA B O 1
ATOM 1517 N N . VAL B 1 81 ? -5.695 3.916 -5.59 1 98.44 81 VAL B N 1
ATOM 1518 C CA . VAL B 1 81 ? -7.082 4.074 -5.16 1 98.44 81 VAL B CA 1
ATOM 1519 C C . VAL B 1 81 ? -7.121 4.645 -3.744 1 98.44 81 VAL B C 1
ATOM 1521 O O . VAL B 1 81 ? -7.879 5.578 -3.465 1 98.44 81 VAL B O 1
ATOM 1524 N N . ILE B 1 82 ? -6.281 4.141 -2.846 1 98.62 82 ILE B N 1
ATOM 1525 C CA . ILE B 1 82 ? -6.25 4.578 -1.455 1 98.62 82 ILE B CA 1
ATOM 1526 C C . ILE B 1 82 ? -5.746 6.02 -1.379 1 98.62 82 ILE B C 1
ATOM 1528 O O . ILE B 1 82 ? -6.316 6.844 -0.66 1 98.62 82 ILE B O 1
ATOM 1532 N N . ALA B 1 83 ? -4.734 6.293 -2.213 1 97.94 83 ALA B N 1
ATOM 1533 C CA . ALA B 1 83 ? -4.102 7.609 -2.174 1 97.94 83 ALA B CA 1
ATOM 1534 C C . ALA B 1 83 ? -5.051 8.688 -2.682 1 97.94 83 ALA B C 1
ATOM 1536 O O . ALA B 1 83 ? -4.953 9.852 -2.273 1 97.94 83 ALA B O 1
ATOM 1537 N N . ALA B 1 84 ? -5.973 8.352 -3.5 1 97.38 84 ALA B N 1
ATOM 1538 C CA . ALA B 1 84 ? -6.914 9.32 -4.059 1 97.38 84 ALA B CA 1
ATOM 1539 C C . ALA B 1 84 ? -7.93 9.766 -3.008 1 97.38 84 ALA B C 1
ATOM 1541 O O . ALA B 1 84 ? -8.445 10.883 -3.072 1 97.38 84 ALA B O 1
ATOM 1542 N N . ARG B 1 85 ? -8.25 8.938 -2.045 1 98 85 ARG B N 1
ATOM 1543 C CA . ARG B 1 85 ? -9.164 9.234 -0.945 1 98 85 ARG B CA 1
ATOM 1544 C C . ARG B 1 85 ? -8.656 8.625 0.359 1 98 85 ARG B C 1
ATOM 1546 O O . ARG B 1 85 ? -9.336 7.781 0.956 1 98 85 ARG B O 1
ATOM 1553 N N . PRO B 1 86 ? -7.551 9.117 0.853 1 98 86 PRO B N 1
ATOM 1554 C CA . PRO B 1 86 ? -6.844 8.422 1.929 1 98 86 PRO B CA 1
ATOM 1555 C C . PRO B 1 86 ? -7.656 8.352 3.221 1 98 86 PRO B C 1
ATOM 1557 O O . PRO B 1 86 ? -7.648 7.324 3.906 1 98 86 PRO B O 1
ATOM 1560 N N . ALA B 1 87 ? -8.406 9.391 3.549 1 96.5 87 ALA B N 1
ATOM 1561 C CA . ALA B 1 87 ? -9.164 9.398 4.797 1 96.5 87 ALA B CA 1
ATOM 1562 C C . ALA B 1 87 ? -10.25 8.32 4.789 1 96.5 87 ALA B C 1
ATOM 1564 O O . ALA B 1 87 ? -10.422 7.598 5.773 1 96.5 87 ALA B O 1
ATOM 1565 N N . LEU B 1 88 ? -10.906 8.125 3.678 1 96.81 88 LEU B N 1
ATOM 1566 C CA . LEU B 1 88 ? -12.008 7.18 3.57 1 96.81 88 LEU B CA 1
ATOM 1567 C C . LEU B 1 88 ? -11.5 5.742 3.607 1 96.81 88 LEU B C 1
ATOM 1569 O O . LEU B 1 88 ? -12.008 4.918 4.371 1 96.81 88 LEU B O 1
ATOM 1573 N N . PHE B 1 89 ? -10.484 5.48 2.861 1 98.38 89 PHE B N 1
ATOM 1574 C CA . PHE B 1 89 ? -10.047 4.102 2.693 1 98.38 89 PHE B CA 1
ATOM 1575 C C . PHE B 1 89 ? -9.242 3.639 3.906 1 98.38 89 PHE B C 1
ATOM 1577 O O . PHE B 1 89 ? -9.383 2.496 4.348 1 98.38 89 PHE B O 1
ATOM 1584 N N . THR B 1 90 ? -8.367 4.477 4.492 1 98.38 90 THR B N 1
ATOM 1585 C CA . THR B 1 90 ? -7.59 4.047 5.648 1 98.38 90 THR B CA 1
ATOM 1586 C C . THR B 1 90 ? -8.5 3.785 6.848 1 98.38 90 THR B C 1
ATOM 1588 O O . THR B 1 90 ? -8.281 2.836 7.602 1 98.38 90 THR B O 1
ATOM 1591 N N . ASP B 1 91 ? -9.547 4.688 7.016 1 96.31 91 ASP B N 1
ATOM 1592 C CA . ASP B 1 91 ? -10.523 4.473 8.07 1 96.31 91 ASP B CA 1
ATOM 1593 C C . ASP B 1 91 ? -11.25 3.145 7.887 1 96.31 91 ASP B C 1
ATOM 1595 O O . ASP B 1 91 ? -11.383 2.363 8.836 1 96.31 91 ASP B O 1
ATOM 1599 N N . LEU B 1 92 ? -11.75 2.842 6.672 1 96.94 92 LEU B N 1
ATOM 1600 C CA . LEU B 1 92 ? -12.461 1.611 6.352 1 96.94 92 LEU B CA 1
ATOM 1601 C C . LEU B 1 92 ? -11.602 0.389 6.641 1 96.94 92 LEU B C 1
ATOM 1603 O O . LEU B 1 92 ? -12.039 -0.541 7.32 1 96.94 92 LEU B O 1
ATOM 1607 N N . ILE B 1 93 ? -10.336 0.391 6.215 1 98.38 93 ILE B N 1
ATOM 1608 C CA . ILE B 1 93 ? -9.43 -0.747 6.324 1 98.38 93 ILE B CA 1
ATOM 1609 C C . ILE B 1 93 ? -9.094 -1.004 7.793 1 98.38 93 ILE B C 1
ATOM 1611 O O . ILE B 1 93 ? -9.078 -2.152 8.242 1 98.38 93 ILE B O 1
ATOM 1615 N N . ARG B 1 94 ? -8.867 0.06 8.578 1 97.38 94 ARG B N 1
ATOM 1616 C CA . ARG B 1 94 ? -8.562 -0.1 9.992 1 97.38 94 ARG B CA 1
ATOM 1617 C C . ARG B 1 94 ? -9.766 -0.663 10.75 1 97.38 94 ARG B C 1
ATOM 1619 O O . ARG B 1 94 ? -9.602 -1.456 11.68 1 97.38 94 ARG B O 1
ATOM 1626 N N . GLN B 1 95 ? -10.969 -0.298 10.391 1 95.5 95 GLN B N 1
ATOM 1627 C CA . GLN B 1 95 ? -12.18 -0.821 11.016 1 95.5 95 GLN B CA 1
ATOM 1628 C C . GLN B 1 95 ? -12.375 -2.299 10.688 1 95.5 95 GLN B C 1
ATOM 1630 O O . GLN B 1 95 ? -12.844 -3.07 11.523 1 95.5 95 GLN B O 1
ATOM 1635 N N . LEU B 1 96 ? -12.008 -2.688 9.492 1 96.94 96 LEU B N 1
ATOM 1636 C CA . LEU B 1 96 ? -12.211 -4.059 9.039 1 96.94 96 LEU B CA 1
ATOM 1637 C C . LEU B 1 96 ? -11.117 -4.977 9.586 1 96.94 96 LEU B C 1
ATOM 1639 O O . LEU B 1 96 ? -11.266 -6.199 9.562 1 96.94 96 LEU B O 1
ATOM 1643 N N . ARG B 1 97 ? -10 -4.5 10.039 1 96.5 97 ARG B N 1
ATOM 1644 C CA . ARG B 1 97 ? -8.82 -5.227 10.492 1 96.5 97 ARG B CA 1
ATOM 1645 C C . ARG B 1 97 ? -9.188 -6.301 11.508 1 96.5 97 ARG B C 1
ATOM 1647 O O . ARG B 1 97 ? -8.688 -7.422 11.445 1 96.5 97 ARG B O 1
ATOM 1654 N N . ASP B 1 98 ? -10.148 -5.992 12.414 1 91.5 98 ASP B N 1
ATOM 1655 C CA . ASP B 1 98 ? -10.398 -6.895 13.531 1 91.5 98 ASP B CA 1
ATOM 1656 C C . ASP B 1 98 ? -11.656 -7.727 13.297 1 91.5 98 ASP B C 1
ATOM 1658 O O . ASP B 1 98 ? -12.055 -8.516 14.164 1 91.5 98 ASP B O 1
ATOM 1662 N N . LEU B 1 99 ? -12.266 -7.574 12.156 1 93.75 99 LEU B N 1
ATOM 1663 C CA . LEU B 1 99 ? -13.438 -8.367 11.828 1 93.75 99 LEU B CA 1
ATOM 1664 C C . LEU B 1 99 ? -13.039 -9.742 11.289 1 93.75 99 LEU B C 1
ATOM 1666 O O . LEU B 1 99 ? -11.992 -9.883 10.664 1 93.75 99 LEU B O 1
ATOM 1670 N N . PRO B 1 100 ? -13.906 -10.742 11.656 1 94.38 100 PRO B N 1
ATOM 1671 C CA . PRO B 1 100 ? -13.648 -12.062 11.062 1 94.38 100 PRO B CA 1
ATOM 1672 C C . PRO B 1 100 ? -13.82 -12.062 9.547 1 94.38 100 PRO B C 1
ATOM 1674 O O . PRO B 1 100 ? -14.477 -11.18 8.992 1 94.38 100 PRO B O 1
ATOM 1677 N N . ASP B 1 101 ? -13.227 -13.055 8.867 1 95.81 101 ASP B N 1
ATOM 1678 C CA . ASP B 1 101 ? -13.211 -13.125 7.406 1 95.81 101 ASP B CA 1
ATOM 1679 C C . ASP B 1 101 ? -14.633 -13.102 6.844 1 95.81 101 ASP B C 1
ATOM 1681 O O . ASP B 1 101 ? -14.891 -12.438 5.836 1 95.81 101 ASP B O 1
ATOM 1685 N N . HIS B 1 102 ? -15.5 -13.844 7.547 1 95.25 102 HIS B N 1
ATOM 1686 C CA . HIS B 1 102 ? -16.859 -13.93 7.027 1 95.25 102 HIS B CA 1
ATOM 1687 C C . HIS B 1 102 ? -17.562 -12.586 7.09 1 95.25 102 HIS B C 1
ATOM 1689 O O . HIS B 1 102 ? -18.391 -12.266 6.23 1 95.25 102 HIS B O 1
ATOM 1695 N N . ALA B 1 103 ? -17.25 -11.766 8.055 1 93.88 103 ALA B N 1
ATOM 1696 C CA . ALA B 1 103 ? -17.828 -10.43 8.172 1 93.88 103 ALA B CA 1
ATOM 1697 C C . ALA B 1 103 ? -17.297 -9.508 7.082 1 93.88 103 ALA B C 1
ATOM 1699 O O . ALA B 1 103 ? -18.047 -8.734 6.484 1 93.88 103 ALA B O 1
ATOM 1700 N N . VAL B 1 104 ? -16.016 -9.562 6.734 1 96.44 104 VAL B N 1
ATOM 1701 C CA . VAL B 1 104 ? -15.422 -8.758 5.676 1 96.44 104 VAL B CA 1
ATOM 1702 C C . VAL B 1 104 ? -16.016 -9.164 4.324 1 96.44 104 VAL B C 1
ATOM 1704 O O . VAL B 1 104 ? -16.344 -8.305 3.50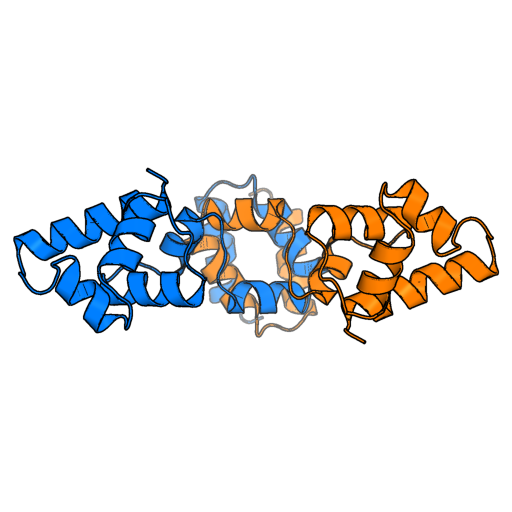2 1 96.44 104 VAL B O 1
ATOM 1707 N N . ALA B 1 105 ? -16.156 -10.461 4.148 1 96.12 105 ALA B N 1
ATOM 1708 C CA . ALA B 1 105 ? -16.734 -10.977 2.91 1 96.12 105 ALA B CA 1
ATOM 1709 C C . ALA B 1 105 ? -18.156 -10.461 2.715 1 96.12 105 ALA B C 1
ATOM 1711 O O . ALA B 1 105 ? -18.578 -10.211 1.586 1 96.12 105 ALA B O 1
ATOM 1712 N N . ARG B 1 106 ? -18.875 -10.312 3.85 1 93.62 106 ARG B N 1
ATOM 1713 C CA . ARG B 1 106 ? -20.234 -9.766 3.781 1 93.62 106 ARG B CA 1
ATOM 1714 C C . ARG B 1 106 ? -20.219 -8.328 3.27 1 93.62 106 ARG B C 1
ATOM 1716 O O . ARG B 1 106 ? -21.078 -7.949 2.463 1 93.62 106 ARG B O 1
ATOM 1723 N N . VAL B 1 107 ? -19.266 -7.527 3.73 1 93.81 107 VAL B N 1
ATOM 1724 C CA . VAL B 1 107 ? -19.125 -6.152 3.27 1 93.81 107 VAL B CA 1
ATOM 1725 C C . VAL B 1 107 ? -18.828 -6.137 1.77 1 93.81 107 VAL B C 1
ATOM 1727 O O . VAL B 1 107 ? -19.438 -5.371 1.021 1 93.81 107 VAL B O 1
ATOM 1730 N N . VAL B 1 108 ? -17.984 -6.973 1.291 1 95.5 108 VAL B N 1
ATOM 1731 C CA . VAL B 1 108 ? -17.625 -7.066 -0.119 1 95.5 108 VAL B CA 1
ATOM 1732 C C . VAL B 1 108 ? -18.875 -7.387 -0.951 1 95.5 108 VAL B C 1
ATOM 1734 O O . VAL B 1 108 ? -19.094 -6.77 -1.994 1 95.5 108 VAL B O 1
ATOM 1737 N N . ARG B 1 109 ? -19.656 -8.352 -0.458 1 93.69 109 ARG B N 1
ATOM 1738 C CA . ARG B 1 109 ? -20.875 -8.758 -1.169 1 93.69 109 ARG B CA 1
ATOM 1739 C C . ARG B 1 109 ? -21.891 -7.621 -1.223 1 93.69 109 ARG B C 1
ATOM 1741 O O . ARG B 1 109 ? -22.531 -7.41 -2.25 1 93.69 109 ARG B O 1
ATOM 1748 N N . GLU B 1 110 ? -21.969 -6.879 -0.077 1 90.06 110 GLU B N 1
ATOM 1749 C CA . GLU B 1 110 ? -22.906 -5.766 -0.019 1 90.06 110 GLU B CA 1
ATOM 1750 C C . GLU B 1 110 ? -22.531 -4.664 -1.003 1 90.06 110 GLU B C 1
ATOM 1752 O O . GLU B 1 110 ? -23.391 -4.074 -1.652 1 90.06 110 GLU B O 1
ATOM 1757 N N . VAL B 1 111 ? -21.297 -4.375 -1.104 1 91.94 111 VAL B N 1
ATOM 1758 C CA . VAL B 1 111 ? -20.812 -3.363 -2.037 1 91.94 111 VAL B CA 1
ATOM 1759 C C . VAL B 1 111 ? -21.047 -3.83 -3.473 1 91.94 111 VAL B C 1
ATOM 1761 O O . VAL B 1 111 ? -21.453 -3.045 -4.328 1 91.94 111 VAL B O 1
ATOM 1764 N N . ALA B 1 112 ? -20.828 -5.129 -3.701 1 90.44 112 ALA B N 1
ATOM 1765 C CA . ALA B 1 112 ? -21 -5.699 -5.035 1 90.44 112 ALA B CA 1
ATOM 1766 C C . ALA B 1 112 ? -22.453 -5.66 -5.465 1 90.44 112 ALA B C 1
ATOM 1768 O O . ALA B 1 112 ? -22.766 -5.398 -6.629 1 90.44 112 ALA B O 1
ATOM 1769 N N . ASP B 1 113 ? -23.281 -6.016 -4.465 1 87.31 113 ASP B N 1
ATOM 1770 C CA . ASP B 1 113 ? -24.719 -6.125 -4.742 1 87.31 113 ASP B CA 1
ATOM 1771 C C . ASP B 1 113 ? -25.375 -4.75 -4.781 1 87.31 113 ASP B C 1
ATOM 1773 O O . ASP B 1 113 ? -26.469 -4.594 -5.332 1 87.31 113 ASP B O 1
ATOM 1777 N N . GLY B 1 114 ? -24.875 -3.805 -3.916 1 70.06 114 GLY B N 1
ATOM 1778 C CA . GLY B 1 114 ? -25.578 -2.562 -3.633 1 70.06 114 GLY B CA 1
ATOM 1779 C C . GLY B 1 114 ? -25.547 -1.587 -4.793 1 70.06 114 GLY B C 1
ATOM 1780 O O . GLY B 1 114 ? -24.594 -1.553 -5.566 1 70.06 114 GLY B O 1
ATOM 1781 N N . ASP B 1 115 ? -26.656 -1.321 -5.387 1 62.09 115 ASP B N 1
ATOM 1782 C CA . ASP B 1 115 ? -26.906 -0.135 -6.203 1 62.09 115 ASP B CA 1
ATOM 1783 C C . ASP B 1 115 ? -26.578 1.14 -5.434 1 62.09 115 ASP B C 1
ATOM 1785 O O . ASP B 1 115 ? -27.281 1.512 -4.5 1 62.09 115 ASP B O 1
ATOM 1789 N N . TRP B 1 116 ? -25.359 1.291 -5.332 1 46.47 116 TRP B N 1
ATOM 1790 C CA . TRP B 1 116 ? -25.156 2.52 -4.57 1 46.47 116 TRP B CA 1
ATOM 1791 C C . TRP B 1 116 ? -25.188 3.738 -5.488 1 46.47 116 TRP B C 1
ATOM 1793 O O . TRP B 1 116 ? -24.844 3.641 -6.672 1 46.47 116 TRP B O 1
#

Nearest PDB structures (foldseek):
  2b5a-assembly1_A  TM=8.635E-01  e=1.955E-02  [Bacillus] caldolyticus
  1y9q-assembly1_A-2  TM=6.733E-01  e=1.261E-02  Vibrio cholerae
  1lli-assembly1_A  TM=7.847E-01  e=5.539E-02  Lambdavirus lambda
  5d4z-assembly8_U  TM=5.449E-01  e=1.659E-02  Salmonella phage SPC32H
  5d50-assembly2_K  TM=6.512E-01  e=1.406E-01  Salmonella phage SPC32H

Foldseek 3Di:
DAQLLCVLVVLLVVVCVPPVCSPLQNLCVQLPHHSVVNVCSNVVNDDDDLVSLQSSCVSSVHDSQVSQVSVVHGHPVVVVVCVVPVVVVVVVCVVCVPPDPVVVVVVVVCVVPDPD/DAQLLCVLVVLLVVVCVPPVCSPLQNLCVQLPHHSVVNVCSNVVNDDDDLSSQQSSCVSSVHDSQVSQVSVVHGHPVVVVVCVVPVVVPVVVCVVCVPPDPVVVVVVVVCVVPDPD